Protein AF-A0A7S2MY24-F1 (afdb_monomer_lite)

pLDDT: mean 79.0, std 20.92, range [30.66, 97.56]

Structure (mmCIF, N/CA/C/O backbone):
data_AF-A0A7S2MY24-F1
#
_entry.id   AF-A0A7S2MY24-F1
#
loop_
_atom_site.group_PDB
_atom_site.id
_atom_site.type_symbol
_atom_site.label_atom_id
_atom_site.label_alt_id
_atom_site.label_comp_id
_atom_site.label_asym_id
_atom_site.label_entity_id
_atom_site.label_seq_id
_atom_site.pdbx_PDB_ins_code
_atom_site.Cartn_x
_atom_site.Cartn_y
_atom_site.Cartn_z
_atom_site.occupancy
_atom_site.B_iso_or_equiv
_atom_site.auth_seq_id
_atom_site.auth_comp_id
_atom_site.auth_asym_id
_atom_site.auth_atom_id
_atom_site.pdbx_PDB_model_num
ATOM 1 N N . ASP A 1 1 ? -17.894 11.233 17.826 1.00 49.41 1 ASP A N 1
ATOM 2 C CA . ASP A 1 1 ? -18.821 12.346 17.514 1.00 49.41 1 ASP A CA 1
ATOM 3 C C . ASP A 1 1 ? -18.743 12.898 16.092 1.00 49.41 1 ASP A C 1
ATOM 5 O O . ASP A 1 1 ? -19.560 12.481 15.284 1.00 49.41 1 ASP A O 1
ATOM 9 N N . MET A 1 2 ? -17.804 13.779 15.707 1.00 48.22 2 MET A N 1
ATOM 10 C CA . MET A 1 2 ? -17.877 14.458 14.388 1.00 48.22 2 MET A CA 1
ATOM 11 C C . MET A 1 2 ? -17.743 13.508 13.177 1.00 48.22 2 MET A C 1
ATOM 13 O O . MET A 1 2 ? -18.411 13.689 12.165 1.00 48.22 2 MET A O 1
ATOM 17 N N . ILE A 1 3 ? -16.9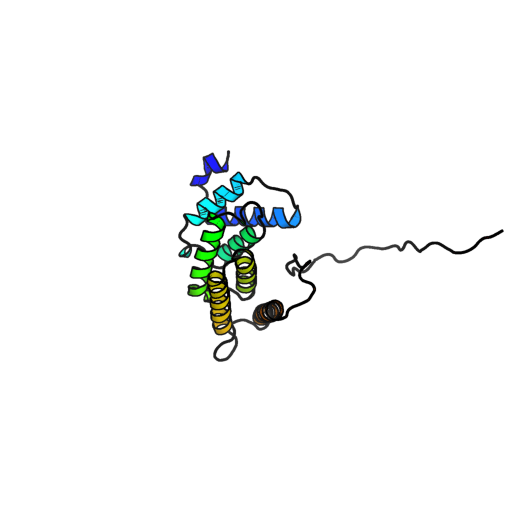27 12.456 13.273 1.00 53.59 3 ILE A N 1
ATOM 18 C CA . ILE A 1 3 ? -16.775 11.454 12.198 1.00 53.59 3 ILE A CA 1
ATOM 19 C C . ILE A 1 3 ? -17.884 10.396 12.236 1.00 53.59 3 ILE A C 1
ATOM 21 O O . ILE A 1 3 ? -18.221 9.839 11.204 1.00 53.59 3 ILE A O 1
ATOM 25 N N . GLU A 1 4 ? -18.538 10.164 13.369 1.00 53.12 4 GLU A N 1
ATOM 26 C CA . GLU A 1 4 ? -19.739 9.313 13.399 1.00 53.12 4 GLU A CA 1
ATOM 27 C C . GLU A 1 4 ? -20.951 10.062 12.829 1.00 53.12 4 GLU A C 1
ATOM 29 O O . GLU A 1 4 ? -21.737 9.483 12.085 1.00 53.12 4 GLU A O 1
ATOM 34 N N . GLN A 1 5 ? -21.059 11.371 13.089 1.00 55.62 5 GLN A N 1
ATOM 35 C CA . GLN A 1 5 ? -22.124 12.221 12.548 1.00 55.62 5 GLN A CA 1
ATOM 36 C C . GLN A 1 5 ? -21.925 12.576 11.069 1.00 55.62 5 GLN A C 1
ATOM 38 O O . GLN A 1 5 ? -22.882 12.516 10.303 1.00 55.62 5 GLN A O 1
ATOM 43 N N . TYR A 1 6 ? -20.701 12.900 10.635 1.00 61.88 6 TYR A N 1
ATOM 44 C CA . TYR A 1 6 ? -20.406 13.349 9.261 1.00 61.88 6 TYR A CA 1
ATOM 45 C C . TYR A 1 6 ? -19.577 12.343 8.445 1.00 61.88 6 TYR A C 1
ATOM 47 O O . TYR A 1 6 ? -19.213 12.612 7.301 1.00 61.88 6 TYR A O 1
ATOM 55 N N . GLY A 1 7 ? -19.328 11.148 8.989 1.00 57.94 7 GLY A N 1
ATOM 56 C CA . GLY A 1 7 ? -18.550 10.052 8.385 1.00 57.94 7 GLY A CA 1
ATOM 57 C C . GLY A 1 7 ? -18.939 9.706 6.955 1.00 57.94 7 GLY A C 1
ATOM 58 O O . GLY A 1 7 ? -18.096 9.417 6.108 1.00 57.94 7 GLY A O 1
ATOM 59 N N . HIS A 1 8 ? -20.238 9.785 6.678 1.00 63.31 8 HIS A N 1
ATOM 60 C CA . HIS A 1 8 ? -20.830 9.495 5.379 1.00 63.31 8 HIS A CA 1
ATOM 61 C C . HIS A 1 8 ? -20.408 10.486 4.277 1.00 63.31 8 HIS A C 1
ATOM 63 O O . HIS A 1 8 ? -20.464 10.126 3.103 1.00 63.31 8 HIS A O 1
ATOM 69 N N . GLN A 1 9 ? -19.949 11.690 4.639 1.00 68.94 9 GLN A N 1
ATOM 70 C CA . GLN A 1 9 ? -19.498 12.732 3.704 1.00 68.94 9 GLN A CA 1
ATOM 71 C C . GLN A 1 9 ? -18.009 12.612 3.355 1.00 68.94 9 GLN A C 1
ATOM 73 O O . GLN A 1 9 ? -17.547 13.181 2.363 1.00 68.94 9 GLN A O 1
ATOM 78 N N . PHE A 1 10 ? -17.239 11.841 4.127 1.00 74.56 10 PHE A N 1
ATOM 79 C CA . PHE A 1 10 ? -15.831 11.623 3.830 1.00 74.56 10 PHE A CA 1
ATOM 80 C C . PHE A 1 10 ? -15.682 10.639 2.668 1.00 74.56 10 PHE A C 1
ATOM 82 O O . PHE A 1 10 ? -15.808 9.421 2.809 1.00 74.56 10 PHE A O 1
ATOM 89 N N . GLY A 1 11 ? -15.392 11.188 1.488 1.00 84.38 11 GLY A N 1
ATOM 90 C CA . GLY A 1 11 ? -14.910 10.401 0.355 1.00 84.38 11 GLY A CA 1
ATOM 91 C C . GLY A 1 11 ? -13.596 9.670 0.667 1.00 84.38 11 GLY A C 1
ATOM 92 O O . GLY A 1 11 ? -12.831 10.096 1.533 1.00 84.38 11 GLY A O 1
ATOM 93 N N . LYS A 1 12 ? -13.310 8.602 -0.090 1.00 90.81 12 LYS A N 1
ATOM 94 C CA . LYS A 1 12 ? -12.108 7.749 0.025 1.00 90.81 12 LYS A CA 1
ATOM 95 C C . LYS A 1 12 ? -10.821 8.543 0.278 1.00 90.81 12 LYS A C 1
ATOM 97 O O . LYS A 1 12 ? -10.087 8.233 1.209 1.00 90.81 12 LYS A O 1
ATOM 102 N N . LYS A 1 13 ? -10.574 9.591 -0.519 1.00 90.75 13 LYS A N 1
ATOM 103 C CA . LYS A 1 13 ? -9.369 10.429 -0.403 1.00 90.75 13 LYS A CA 1
ATOM 104 C C . LYS A 1 13 ? -9.200 11.008 0.999 1.00 90.75 13 LYS A C 1
ATOM 106 O O . LYS A 1 13 ? -8.111 10.937 1.550 1.00 90.75 13 LYS A O 1
ATOM 111 N N . HIS A 1 14 ? -10.276 11.516 1.598 1.00 90.56 14 HIS A N 1
ATOM 112 C CA . HIS A 1 14 ? -10.221 12.055 2.953 1.00 90.56 14 HIS A CA 1
ATOM 113 C C . HIS A 1 14 ? -9.893 10.969 3.975 1.00 90.56 14 HIS A C 1
ATOM 115 O O . HIS A 1 14 ? -9.075 11.201 4.855 1.00 90.56 14 HIS A O 1
ATOM 121 N N . VAL A 1 15 ? -10.480 9.777 3.835 1.00 91.50 15 VAL A N 1
ATOM 122 C CA . VAL A 1 15 ? -10.216 8.647 4.737 1.00 91.50 15 VAL A CA 1
ATOM 123 C C . VAL A 1 15 ? -8.743 8.236 4.671 1.00 91.50 15 VAL A C 1
ATOM 125 O O . VAL A 1 15 ? -8.098 8.125 5.711 1.00 91.50 15 VAL A O 1
ATOM 128 N N . VAL A 1 16 ? -8.184 8.103 3.462 1.00 93.31 16 VAL A N 1
ATOM 129 C CA . VAL A 1 16 ? -6.755 7.810 3.254 1.00 93.31 16 VAL A CA 1
ATOM 130 C C . VAL A 1 16 ? -5.876 8.904 3.860 1.00 93.31 16 VAL A C 1
ATOM 132 O O . VAL A 1 16 ? -4.917 8.600 4.566 1.00 93.31 16 VAL A O 1
ATOM 135 N N . THR A 1 17 ? -6.201 10.178 3.620 1.00 93.00 17 THR A N 1
ATOM 136 C CA . THR A 1 17 ? -5.442 11.304 4.175 1.00 93.00 17 THR A CA 1
ATOM 137 C C . THR A 1 17 ? -5.467 11.299 5.698 1.00 93.00 17 THR A C 1
ATOM 139 O O . THR A 1 17 ? -4.407 11.407 6.303 1.00 93.00 17 THR A O 1
ATOM 142 N N . VAL A 1 18 ? -6.636 11.148 6.325 1.00 91.44 18 VAL A N 1
ATOM 143 C CA . VAL A 1 18 ? -6.753 11.136 7.790 1.00 91.44 18 VAL A CA 1
ATOM 144 C C . VAL A 1 18 ? -5.976 9.961 8.376 1.00 91.44 18 VAL A C 1
ATOM 146 O O . VAL A 1 18 ? -5.199 10.165 9.303 1.00 91.44 18 VAL A O 1
ATOM 149 N N . LEU A 1 19 ? -6.110 8.759 7.807 1.00 91.62 19 LEU A N 1
ATOM 150 C CA . LEU A 1 19 ? -5.377 7.583 8.280 1.00 91.62 19 LEU A CA 1
ATOM 151 C C . LEU A 1 19 ? -3.855 7.782 8.177 1.00 91.62 19 LEU A C 1
ATOM 153 O O . LEU A 1 19 ? -3.122 7.483 9.117 1.00 91.62 19 LEU A O 1
ATOM 157 N N . TYR A 1 20 ? -3.382 8.356 7.069 1.00 93.12 20 TYR A N 1
ATOM 158 C CA . TYR A 1 20 ? -1.968 8.674 6.881 1.00 93.12 20 TYR A CA 1
ATOM 159 C C . TYR A 1 20 ? -1.463 9.723 7.884 1.00 93.12 20 TYR A C 1
ATOM 161 O O . TYR A 1 20 ? -0.401 9.545 8.477 1.00 93.12 20 TYR A O 1
ATOM 169 N N . GLN A 1 21 ? -2.232 10.790 8.126 1.00 91.25 21 GLN A N 1
ATOM 170 C CA . GLN A 1 21 ? -1.875 11.813 9.116 1.00 91.25 21 GLN A CA 1
ATOM 171 C C . GLN A 1 21 ? -1.843 11.246 10.539 1.00 91.25 21 GLN A C 1
ATOM 173 O O . GLN A 1 21 ? -0.924 11.554 11.293 1.00 91.25 21 GLN A O 1
ATOM 178 N N . LEU A 1 22 ? -2.782 10.362 10.894 1.00 90.00 22 LEU A N 1
ATOM 179 C CA . LEU A 1 22 ? -2.744 9.649 12.173 1.00 90.00 22 LEU A CA 1
ATOM 180 C C . LEU A 1 22 ? -1.463 8.816 12.310 1.00 90.00 22 LEU A C 1
ATOM 182 O O . LEU A 1 22 ? -0.814 8.872 13.354 1.00 90.00 22 LEU A O 1
ATOM 186 N N . GLY A 1 23 ? -1.059 8.107 11.250 1.00 89.19 23 GLY A N 1
ATOM 187 C CA . GLY A 1 23 ? 0.206 7.369 11.215 1.00 89.19 23 GLY A CA 1
ATOM 188 C C . GLY A 1 23 ? 1.427 8.271 11.435 1.00 89.19 23 GLY A C 1
ATOM 189 O O . GLY A 1 23 ? 2.292 7.943 12.248 1.00 89.19 23 GLY A O 1
ATOM 190 N N . LEU A 1 24 ? 1.471 9.444 10.789 1.00 89.38 24 LEU A N 1
ATOM 191 C CA . LEU A 1 24 ? 2.534 10.438 10.995 1.00 89.38 24 LEU A CA 1
ATOM 192 C C . LEU A 1 24 ? 2.566 10.933 12.446 1.00 89.38 24 LEU A C 1
ATOM 194 O O . LEU A 1 24 ? 3.619 10.907 13.083 1.00 89.38 24 LEU A O 1
ATOM 198 N N . CYS A 1 25 ? 1.418 11.322 13.003 1.00 87.75 25 CYS A N 1
ATOM 199 C CA . CYS A 1 25 ? 1.326 11.744 14.400 1.00 87.75 25 CYS A CA 1
ATOM 200 C C . CYS A 1 25 ? 1.805 10.642 15.356 1.00 87.75 25 CYS A C 1
ATOM 202 O O . CYS A 1 25 ? 2.546 10.926 16.298 1.00 87.75 25 CYS A O 1
ATOM 204 N 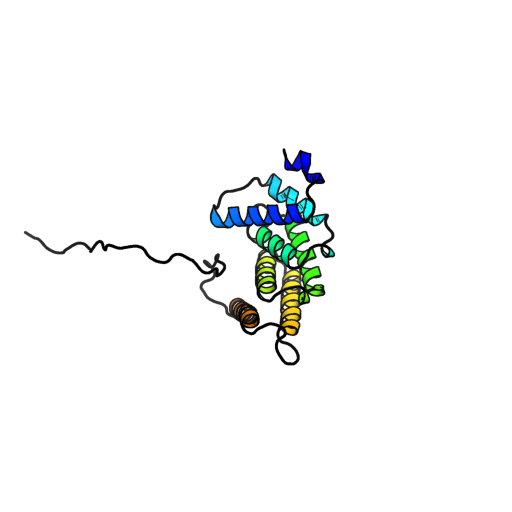N . ARG A 1 26 ? 1.440 9.378 15.105 1.00 84.62 26 ARG A N 1
ATOM 205 C CA . ARG A 1 26 ? 1.879 8.237 15.920 1.00 84.62 26 ARG A CA 1
ATOM 206 C C . ARG A 1 26 ? 3.395 8.052 15.863 1.00 84.62 26 ARG A C 1
ATOM 208 O O . ARG A 1 26 ? 4.011 7.857 16.910 1.00 84.62 26 ARG A O 1
ATOM 215 N N . GLN A 1 27 ? 3.993 8.158 14.676 1.00 83.19 27 GLN A N 1
ATOM 216 C CA . GLN A 1 27 ? 5.434 7.997 14.484 1.00 83.19 27 GLN A CA 1
ATOM 217 C C . GLN A 1 27 ? 6.251 9.081 15.206 1.00 83.19 27 GLN A C 1
ATOM 219 O O . GLN A 1 27 ? 7.260 8.759 15.833 1.00 83.19 27 GLN A O 1
ATOM 224 N N . TYR A 1 28 ? 5.830 10.348 15.126 1.00 80.88 28 TYR A N 1
ATOM 225 C CA . TYR A 1 28 ? 6.609 11.472 15.659 1.00 80.88 28 TYR A CA 1
ATOM 226 C C . TYR A 1 28 ? 6.274 11.827 17.110 1.00 80.88 28 TYR A C 1
ATOM 228 O O . TYR A 1 28 ? 7.176 12.141 17.883 1.00 80.88 28 TYR A O 1
ATOM 236 N N . GLU A 1 29 ? 5.002 11.766 17.510 1.00 76.44 29 GLU A N 1
ATOM 237 C CA . GLU A 1 29 ? 4.574 12.215 18.842 1.00 76.44 29 GLU A CA 1
ATOM 238 C C . GLU A 1 29 ? 4.419 11.070 19.852 1.00 76.44 29 GLU A C 1
ATOM 240 O O . GLU A 1 29 ? 4.272 11.334 21.045 1.00 76.44 29 GLU A O 1
ATOM 245 N N . ARG A 1 30 ? 4.413 9.801 19.405 1.00 69.00 30 ARG A N 1
ATOM 246 C CA . ARG A 1 30 ? 4.120 8.600 20.222 1.00 69.00 30 ARG A CA 1
ATOM 247 C C . ARG A 1 30 ? 2.827 8.687 21.049 1.00 69.00 30 ARG A C 1
ATOM 249 O O . ARG A 1 30 ? 2.609 7.891 21.963 1.00 69.00 30 ARG A O 1
ATOM 256 N N . ARG A 1 31 ? 1.935 9.631 20.742 1.00 63.19 31 ARG A N 1
ATOM 257 C CA . ARG A 1 31 ? 0.648 9.781 21.426 1.00 63.19 31 ARG A CA 1
ATOM 258 C C . ARG A 1 31 ? -0.320 8.715 20.939 1.00 63.19 31 ARG A C 1
ATOM 260 O O . ARG A 1 31 ? -0.349 8.384 19.754 1.00 63.19 31 ARG A O 1
ATOM 267 N N . ALA A 1 32 ? -1.070 8.121 21.862 1.00 60.34 32 ALA A N 1
ATOM 268 C CA . ALA A 1 32 ? -2.168 7.230 21.510 1.00 60.34 32 ALA A CA 1
ATOM 269 C C . ALA A 1 32 ? -3.350 8.091 21.059 1.00 60.34 32 ALA A C 1
ATOM 271 O O . ALA A 1 32 ? -3.810 8.952 21.808 1.00 60.34 32 ALA A O 1
ATOM 272 N N . MET A 1 33 ? -3.783 7.896 19.816 1.00 65.38 33 MET A N 1
ATOM 273 C CA . MET A 1 33 ? -4.987 8.518 19.272 1.00 65.38 33 MET A CA 1
ATOM 274 C C . MET A 1 33 ? -6.208 7.641 19.582 1.00 65.38 33 MET A C 1
ATOM 276 O O . MET A 1 33 ? -6.088 6.498 20.023 1.00 65.38 33 MET A O 1
ATOM 280 N N . HIS A 1 34 ? -7.403 8.193 19.381 1.00 69.56 34 HIS A N 1
ATOM 281 C CA . HIS A 1 34 ? -8.666 7.514 19.659 1.00 69.56 34 HIS A CA 1
ATOM 282 C C . HIS A 1 34 ? -8.829 6.235 18.816 1.00 69.56 34 HIS A C 1
ATOM 284 O O . HIS A 1 34 ? -9.142 6.309 17.630 1.00 69.56 34 HIS A O 1
ATOM 290 N N . GLN A 1 35 ? -8.695 5.063 19.445 1.00 75.44 35 GLN A N 1
ATOM 291 C CA . GLN A 1 35 ? -8.827 3.745 18.803 1.00 75.44 35 GLN A CA 1
ATOM 292 C C . GLN A 1 35 ? -10.142 3.563 18.022 1.00 75.44 35 GLN A C 1
ATOM 294 O O . GLN A 1 35 ? -10.162 2.920 16.969 1.00 75.44 35 GLN A O 1
ATOM 299 N N . SER A 1 36 ? -11.236 4.158 18.509 1.00 79.31 36 SER A N 1
ATOM 300 C CA . SER A 1 36 ? -12.541 4.128 17.838 1.00 79.31 36 SER A CA 1
ATOM 301 C C . SER A 1 36 ? -12.514 4.817 16.473 1.00 79.31 36 SER A C 1
ATOM 303 O O . SER A 1 36 ? -13.124 4.327 15.524 1.00 79.31 36 SER A O 1
ATOM 305 N N . LEU A 1 37 ? -11.763 5.915 16.343 1.00 84.00 37 LEU A N 1
ATOM 306 C CA . LEU A 1 37 ? -11.625 6.637 15.086 1.00 84.00 37 LEU A CA 1
ATOM 307 C C . LEU A 1 37 ? -10.811 5.829 14.074 1.00 84.00 37 LEU A C 1
ATOM 309 O O . LEU A 1 37 ? -11.264 5.641 12.946 1.00 84.00 37 LEU A O 1
ATOM 313 N N . THR A 1 38 ? -9.635 5.334 14.468 1.00 87.69 38 THR A N 1
ATOM 314 C CA . THR A 1 38 ? -8.774 4.561 13.564 1.00 87.69 38 THR A CA 1
ATOM 315 C C . THR A 1 38 ? -9.517 3.337 13.024 1.00 87.69 38 THR A C 1
ATOM 317 O O . THR A 1 38 ? -9.527 3.107 11.816 1.00 87.69 38 THR A O 1
ATOM 320 N N . SER A 1 39 ? -10.239 2.619 13.890 1.00 88.00 39 SER A N 1
ATOM 321 C CA . SER A 1 39 ? -11.049 1.458 13.496 1.00 88.00 39 SER A CA 1
ATOM 322 C C . SER A 1 39 ? -12.159 1.832 12.504 1.00 88.00 39 SER A C 1
ATOM 324 O O . SER A 1 39 ? -12.294 1.194 11.464 1.00 88.00 39 SER A O 1
ATOM 326 N N . ALA A 1 40 ? -12.898 2.920 12.754 1.00 87.69 40 ALA A N 1
ATOM 327 C CA . ALA A 1 40 ? -13.960 3.377 11.854 1.00 87.69 40 ALA A CA 1
ATOM 328 C C . ALA A 1 40 ? -13.441 3.774 10.457 1.00 87.69 40 ALA A C 1
ATOM 330 O O . ALA A 1 40 ? -14.120 3.553 9.450 1.00 87.69 40 ALA A O 1
ATOM 331 N N . LEU A 1 41 ? -12.235 4.348 10.374 1.00 89.75 41 LEU A N 1
ATOM 332 C CA . LEU A 1 41 ? -11.594 4.688 9.100 1.00 89.75 41 LEU A CA 1
ATOM 333 C C . LEU A 1 41 ? -11.203 3.429 8.315 1.00 89.75 41 LEU A C 1
ATOM 335 O O . LEU A 1 41 ? -11.444 3.364 7.109 1.00 89.75 41 LEU A O 1
ATOM 339 N N . VAL A 1 42 ? -10.653 2.418 8.993 1.00 91.44 42 VAL A N 1
ATOM 340 C CA . VAL A 1 42 ? -10.317 1.124 8.376 1.00 91.44 42 VAL A CA 1
ATOM 341 C C . VAL A 1 42 ? -11.578 0.420 7.880 1.00 91.44 42 VAL A C 1
ATOM 343 O O . VAL A 1 42 ? -11.637 0.027 6.717 1.00 91.44 42 VAL A O 1
ATOM 346 N N . ASP A 1 43 ? -12.627 0.354 8.700 1.00 89.69 43 ASP A N 1
ATOM 347 C CA . ASP A 1 43 ? -13.917 -0.234 8.323 1.00 89.69 43 ASP A CA 1
ATOM 348 C C . ASP A 1 43 ? -14.528 0.442 7.094 1.00 89.69 43 ASP A C 1
ATOM 350 O O . ASP A 1 43 ? -15.178 -0.200 6.263 1.00 89.69 43 ASP A O 1
ATOM 354 N N . ARG A 1 44 ? -14.324 1.756 6.959 1.00 88.50 44 ARG A N 1
ATOM 355 C CA . ARG A 1 44 ? -14.764 2.507 5.786 1.00 88.50 44 ARG A CA 1
ATOM 356 C C . ARG A 1 44 ? -13.961 2.132 4.542 1.00 88.50 44 ARG A C 1
ATOM 358 O O . ARG A 1 44 ? -14.574 1.970 3.490 1.00 88.50 44 ARG A O 1
ATOM 365 N N . LEU A 1 45 ? -12.641 1.969 4.655 1.00 90.69 45 LEU A N 1
ATOM 366 C CA . LEU A 1 45 ? -11.778 1.561 3.539 1.00 90.69 45 LEU A CA 1
ATOM 367 C C . LEU A 1 45 ? -12.039 0.125 3.086 1.00 90.69 45 LEU A C 1
ATOM 369 O O . LEU A 1 45 ? -12.044 -0.119 1.887 1.00 90.69 45 LEU A O 1
ATOM 373 N N . VAL A 1 46 ? -12.343 -0.796 4.004 1.00 91.50 46 VAL A N 1
ATOM 374 C CA . VAL A 1 46 ? -12.730 -2.180 3.664 1.00 91.50 46 VAL A CA 1
ATOM 375 C C . VAL A 1 46 ? -13.989 -2.227 2.789 1.00 91.50 46 VAL A C 1
ATOM 377 O O . VAL A 1 46 ? -14.185 -3.162 2.018 1.00 91.50 46 VAL A O 1
ATOM 380 N N . ARG A 1 47 ? -14.862 -1.216 2.884 1.00 89.44 47 ARG A N 1
ATOM 381 C CA . ARG A 1 47 ? -16.060 -1.098 2.036 1.00 89.44 47 ARG A CA 1
ATOM 382 C C . ARG A 1 47 ? -15.779 -0.451 0.678 1.00 89.44 47 ARG A C 1
ATOM 384 O O . ARG A 1 47 ? -16.656 -0.480 -0.183 1.00 89.44 47 ARG A O 1
ATOM 391 N N . CYS A 1 48 ? -14.613 0.162 0.486 1.00 88.25 48 CYS A N 1
ATOM 392 C CA . CYS A 1 48 ? -14.196 0.674 -0.814 1.00 88.25 48 CYS A CA 1
ATOM 393 C C . CYS A 1 48 ? -13.691 -0.484 -1.679 1.00 88.25 48 CYS A C 1
ATOM 395 O O . CYS A 1 48 ? -13.013 -1.384 -1.192 1.00 88.25 48 CYS A O 1
ATOM 397 N N . ALA A 1 49 ? -13.978 -0.450 -2.980 1.00 86.94 49 ALA A N 1
ATOM 398 C CA . ALA A 1 49 ? -13.378 -1.417 -3.885 1.00 86.94 49 ALA A CA 1
ATOM 399 C C . ALA A 1 49 ? -11.864 -1.148 -3.962 1.00 86.94 49 ALA A C 1
ATOM 401 O O . ALA A 1 49 ? -11.452 -0.055 -4.348 1.00 86.94 49 ALA A O 1
ATOM 402 N N . THR A 1 50 ? -11.025 -2.127 -3.618 1.00 90.12 50 THR A N 1
ATOM 403 C CA . THR A 1 50 ? -9.557 -1.961 -3.581 1.00 90.12 50 THR A CA 1
ATOM 404 C C . THR A 1 50 ? -8.958 -1.573 -4.932 1.00 90.12 50 THR A C 1
ATOM 406 O O . THR A 1 50 ? -7.993 -0.815 -4.981 1.00 90.12 50 THR A O 1
ATOM 409 N N . ARG A 1 51 ? -9.598 -1.970 -6.039 1.00 91.81 51 ARG A N 1
ATOM 410 C CA . ARG A 1 51 ? -9.274 -1.509 -7.403 1.00 91.81 51 ARG A CA 1
ATOM 411 C C . ARG A 1 51 ? -9.367 0.011 -7.595 1.00 91.81 51 ARG A C 1
ATOM 413 O O . ARG A 1 51 ? -8.747 0.557 -8.496 1.00 91.81 51 ARG A O 1
ATOM 420 N N . GLU A 1 52 ? -10.175 0.694 -6.785 1.00 92.75 52 GLU A N 1
ATOM 421 C CA . GLU A 1 52 ? -10.343 2.149 -6.846 1.00 92.75 52 GLU A CA 1
ATOM 422 C C . GLU A 1 52 ? -9.272 2.878 -6.035 1.00 92.75 52 GLU A C 1
ATOM 424 O O . GLU A 1 52 ? -9.162 4.098 -6.150 1.00 92.75 52 GLU A O 1
ATOM 429 N N . ILE A 1 53 ? -8.501 2.167 -5.209 1.00 94.56 53 ILE A N 1
ATOM 430 C CA . ILE A 1 53 ? -7.384 2.709 -4.437 1.00 94.56 53 ILE A CA 1
ATOM 431 C C . ILE A 1 53 ? -6.152 2.730 -5.353 1.00 94.56 53 ILE A C 1
ATOM 433 O O . ILE A 1 53 ? -5.775 1.703 -5.927 1.00 94.56 53 ILE A O 1
ATOM 437 N N . SER A 1 54 ? -5.556 3.912 -5.532 1.00 96.38 54 SER A N 1
ATOM 438 C CA . SER A 1 54 ? -4.348 4.071 -6.354 1.00 96.38 54 SER A CA 1
ATOM 439 C C . SER A 1 54 ? -3.116 3.488 -5.659 1.00 96.38 54 SER A C 1
ATOM 441 O O . SER A 1 54 ? -3.112 3.334 -4.437 1.00 96.38 54 SER A O 1
ATOM 443 N N . ALA A 1 55 ? -2.037 3.229 -6.405 1.00 96.12 55 ALA A N 1
ATOM 444 C CA . ALA A 1 55 ? -0.762 2.779 -5.833 1.00 96.12 55 ALA A CA 1
ATOM 445 C C . ALA A 1 55 ? -0.251 3.686 -4.692 1.00 96.12 55 ALA A C 1
ATOM 447 O O . ALA A 1 55 ? 0.179 3.206 -3.638 1.00 96.12 55 ALA A O 1
ATOM 448 N N . GLU A 1 56 ? -0.359 5.008 -4.858 1.00 96.19 56 GLU A N 1
ATOM 449 C CA . GLU A 1 56 ? 0.035 5.980 -3.834 1.00 96.19 56 GLU A CA 1
ATOM 450 C C . GLU A 1 56 ? -0.845 5.884 -2.577 1.00 96.19 56 GLU A C 1
ATOM 452 O O . GLU A 1 56 ? -0.335 5.876 -1.455 1.00 96.19 56 GLU A O 1
ATOM 457 N N . GLU A 1 57 ? -2.167 5.801 -2.750 1.00 96.94 57 GLU A N 1
ATOM 458 C CA . GLU A 1 57 ? -3.109 5.663 -1.637 1.00 96.94 57 GLU A CA 1
ATOM 459 C C . GLU A 1 57 ? -2.893 4.335 -0.900 1.00 96.94 57 GLU A C 1
ATOM 461 O O . GLU A 1 57 ? -2.823 4.326 0.327 1.00 96.94 57 GLU A O 1
ATOM 466 N N . ALA A 1 58 ? -2.716 3.234 -1.634 1.00 97.12 58 ALA A N 1
ATOM 467 C CA . ALA A 1 58 ? -2.481 1.907 -1.077 1.00 97.12 58 ALA A CA 1
ATOM 468 C C . ALA A 1 58 ? -1.190 1.864 -0.249 1.00 97.12 58 ALA A C 1
ATOM 470 O O . ALA A 1 58 ? -1.193 1.354 0.870 1.00 97.12 58 ALA A O 1
ATOM 471 N N . THR A 1 59 ? -0.116 2.483 -0.753 1.00 96.75 59 THR A N 1
ATOM 472 C CA . THR A 1 59 ? 1.160 2.609 -0.032 1.00 96.75 59 THR A CA 1
ATOM 473 C C . THR A 1 59 ? 0.979 3.364 1.287 1.00 96.75 59 THR A C 1
ATOM 475 O O . THR A 1 59 ? 1.441 2.902 2.329 1.00 96.75 59 THR A O 1
ATOM 478 N N . LYS A 1 60 ? 0.258 4.495 1.277 1.00 96.31 60 LYS A N 1
ATOM 479 C CA . LYS A 1 60 ? -0.020 5.286 2.492 1.00 96.31 60 LYS A CA 1
ATOM 480 C C . LYS A 1 60 ? -0.879 4.528 3.501 1.00 96.31 60 LYS A C 1
ATOM 482 O O . LYS A 1 60 ? -0.606 4.605 4.697 1.00 96.31 60 LYS A O 1
ATOM 487 N N . VAL A 1 61 ? -1.902 3.811 3.030 1.00 96.12 61 VAL A N 1
ATOM 488 C CA . VAL A 1 61 ? -2.795 3.011 3.881 1.00 96.12 61 VAL A CA 1
ATOM 489 C C . VAL A 1 61 ? -2.017 1.888 4.558 1.00 96.12 61 VAL A C 1
ATOM 491 O O . VAL A 1 61 ? -2.028 1.818 5.783 1.00 96.12 61 VAL A O 1
ATOM 494 N N . LEU A 1 62 ? -1.294 1.058 3.801 1.00 95.75 62 LEU A N 1
ATOM 495 C CA . LEU A 1 62 ? -0.495 -0.040 4.360 1.00 95.75 62 LEU A CA 1
ATOM 496 C C . LEU A 1 62 ? 0.575 0.461 5.328 1.00 95.75 62 LEU A C 1
ATOM 498 O O . LEU A 1 62 ? 0.764 -0.116 6.398 1.00 95.75 62 LEU A O 1
ATOM 502 N N . TRP A 1 63 ? 1.239 1.564 4.987 1.00 95.44 63 TRP A N 1
ATOM 503 C CA . TRP A 1 63 ? 2.192 2.202 5.884 1.00 95.44 63 TRP A CA 1
ATOM 504 C C . TRP A 1 63 ? 1.549 2.628 7.205 1.00 95.44 63 TRP A C 1
ATOM 506 O O . TRP A 1 63 ? 2.084 2.315 8.268 1.00 95.44 63 TRP A O 1
ATOM 516 N N . ALA A 1 64 ? 0.382 3.276 7.150 1.00 94.25 64 ALA A N 1
ATOM 517 C CA . ALA A 1 64 ? -0.327 3.711 8.345 1.00 94.25 64 ALA A CA 1
ATOM 518 C C . ALA A 1 64 ? -0.773 2.513 9.196 1.00 94.25 64 ALA A C 1
ATOM 520 O O . ALA A 1 64 ? -0.536 2.508 10.400 1.00 94.25 64 ALA A O 1
ATOM 521 N N . LEU A 1 65 ? -1.327 1.463 8.581 1.00 93.50 65 LEU A N 1
ATOM 522 C CA . LEU A 1 65 ? -1.702 0.227 9.280 1.00 93.50 65 LEU A CA 1
ATOM 523 C C . LEU A 1 65 ? -0.504 -0.444 9.968 1.00 93.50 65 LEU A C 1
ATOM 525 O O . LEU A 1 65 ? -0.636 -0.961 11.073 1.00 93.50 65 LEU A O 1
ATOM 529 N N . GLY A 1 66 ? 0.677 -0.403 9.346 1.00 90.25 66 GLY A N 1
ATOM 530 C CA . GLY A 1 66 ? 1.908 -0.949 9.920 1.00 90.25 66 GLY A CA 1
ATOM 531 C C . GLY A 1 66 ? 2.465 -0.161 11.116 1.00 90.25 66 GLY A C 1
ATOM 532 O O . GLY A 1 66 ? 3.351 -0.670 11.802 1.00 90.25 66 GLY A O 1
ATOM 533 N N . ILE A 1 67 ? 1.981 1.063 11.360 1.00 89.81 67 ILE A N 1
ATOM 534 C CA . ILE A 1 67 ? 2.419 1.950 12.456 1.00 89.81 67 ILE A CA 1
ATOM 535 C C . ILE A 1 67 ? 1.353 2.083 13.547 1.00 89.81 67 ILE A C 1
ATOM 537 O O . ILE A 1 67 ? 1.687 2.201 14.726 1.00 89.81 67 ILE A O 1
ATOM 541 N N . LEU A 1 68 ? 0.078 2.092 13.164 1.00 89.69 68 LEU A N 1
ATOM 542 C CA . LEU A 1 68 ? -1.055 2.264 14.066 1.00 89.69 68 LEU A CA 1
ATOM 543 C C . LEU A 1 68 ? -1.336 0.949 14.803 1.00 89.69 68 LEU A C 1
ATOM 545 O O . LEU A 1 68 ? -2.150 0.126 14.381 1.00 89.69 68 LEU A O 1
ATOM 549 N N . GLU A 1 69 ? -0.621 0.751 15.912 1.00 85.19 69 GLU A N 1
ATOM 550 C CA . GLU A 1 69 ? -0.706 -0.430 16.781 1.00 85.19 69 GLU A CA 1
ATOM 551 C C . GLU A 1 69 ? -2.148 -0.781 17.166 1.00 85.19 69 GLU A C 1
ATOM 553 O O . GLU A 1 69 ? -2.484 -1.957 17.267 1.00 85.19 69 GLU A O 1
ATOM 558 N N . GLU A 1 70 ? -3.021 0.218 17.317 1.00 84.12 70 GLU A N 1
ATOM 559 C CA . GLU A 1 70 ? -4.408 0.016 17.727 1.00 84.12 70 GLU A CA 1
ATOM 560 C C . GLU A 1 70 ? -5.280 -0.734 16.705 1.00 84.12 70 GLU A C 1
ATOM 562 O O . GLU A 1 70 ? -6.331 -1.258 17.081 1.00 84.12 70 GLU A O 1
ATOM 567 N N . VAL A 1 71 ? -4.866 -0.781 15.431 1.00 85.62 71 VAL A N 1
ATOM 568 C CA . VAL A 1 71 ? -5.574 -1.500 14.356 1.00 85.62 71 VAL A CA 1
ATOM 569 C C . VAL A 1 71 ? -4.768 -2.646 13.755 1.00 85.62 71 VAL A C 1
ATOM 571 O O . VAL A 1 71 ? -5.338 -3.444 13.010 1.00 85.62 71 VAL A O 1
ATOM 574 N N . ARG A 1 72 ? -3.480 -2.774 14.095 1.00 82.56 72 ARG A N 1
ATOM 575 C CA . ARG A 1 72 ? -2.558 -3.753 13.496 1.00 82.56 72 ARG A CA 1
ATOM 576 C C . ARG A 1 72 ? -3.045 -5.200 13.610 1.00 82.56 72 ARG A C 1
ATOM 578 O O . ARG A 1 72 ? -2.877 -5.966 12.670 1.00 82.56 72 ARG A O 1
ATOM 585 N N . ASP A 1 73 ? -3.656 -5.559 14.737 1.00 83.56 73 ASP A N 1
ATOM 586 C CA . ASP A 1 73 ? -4.149 -6.919 15.008 1.00 83.56 73 ASP A CA 1
ATOM 587 C C . ASP A 1 73 ? -5.648 -7.096 14.694 1.00 83.56 73 ASP A C 1
ATOM 589 O O . ASP A 1 73 ? -6.264 -8.091 15.076 1.00 83.56 73 ASP A O 1
ATOM 593 N N . THR A 1 74 ? -6.276 -6.131 14.012 1.00 89.25 74 THR A N 1
ATOM 594 C CA . THR A 1 74 ? -7.702 -6.223 13.669 1.00 89.25 74 THR A CA 1
ATOM 595 C C . THR A 1 74 ? -7.918 -7.014 12.381 1.00 89.25 74 THR A C 1
ATOM 597 O O . THR A 1 74 ? -7.211 -6.830 11.389 1.00 89.25 74 THR A O 1
ATOM 600 N N . ALA A 1 75 ? -8.963 -7.848 12.355 1.00 90.81 75 ALA A N 1
ATOM 601 C CA . ALA A 1 75 ? -9.316 -8.643 11.175 1.00 90.81 75 ALA A CA 1
ATOM 602 C C . ALA A 1 75 ? -9.586 -7.777 9.930 1.00 90.81 75 ALA A C 1
ATOM 604 O O . ALA A 1 75 ? -9.264 -8.178 8.815 1.00 90.81 75 ALA A O 1
ATOM 605 N N . ASN A 1 76 ? -10.138 -6.573 10.115 1.00 92.12 76 ASN A N 1
ATOM 606 C CA . ASN A 1 76 ? -10.427 -5.646 9.021 1.00 92.12 76 ASN A CA 1
ATOM 607 C C . ASN A 1 76 ? -9.158 -5.009 8.443 1.00 92.12 76 ASN A C 1
ATOM 609 O O . ASN A 1 76 ? -9.045 -4.914 7.223 1.00 92.12 76 ASN A O 1
ATOM 613 N N . ALA A 1 77 ? -8.189 -4.621 9.282 1.00 92.19 77 ALA A N 1
ATOM 614 C CA . ALA A 1 77 ? -6.896 -4.133 8.798 1.00 92.19 77 ALA A CA 1
ATOM 615 C C . ALA A 1 77 ? -6.129 -5.233 8.063 1.00 92.19 77 ALA A C 1
ATOM 617 O O . ALA A 1 77 ? -5.577 -4.982 6.994 1.00 92.19 77 ALA A O 1
ATOM 618 N N . HIS A 1 78 ? -6.152 -6.451 8.608 1.00 92.94 78 HIS A N 1
ATOM 619 C CA . HIS A 1 78 ? -5.536 -7.610 7.982 1.00 92.94 78 HIS A CA 1
ATOM 620 C C . HIS A 1 78 ? -6.156 -7.910 6.611 1.00 92.94 78 HIS A C 1
ATOM 622 O O . HIS A 1 78 ? -5.457 -7.927 5.603 1.00 92.94 78 HIS A O 1
ATOM 628 N N . LYS A 1 79 ? -7.487 -8.036 6.548 1.00 93.50 79 LYS A N 1
ATOM 629 C CA . LYS A 1 79 ? -8.215 -8.240 5.292 1.00 93.50 79 LYS A CA 1
ATOM 630 C C . LYS A 1 79 ? -7.892 -7.154 4.265 1.00 93.50 79 LYS A C 1
ATOM 632 O O . LYS A 1 79 ? -7.593 -7.469 3.120 1.00 93.50 79 LYS A O 1
ATOM 637 N N . LEU A 1 80 ? -7.911 -5.884 4.676 1.00 94.94 80 LEU A N 1
ATOM 638 C CA . LEU A 1 80 ? -7.574 -4.770 3.791 1.00 94.94 80 LEU A CA 1
ATOM 639 C C . LEU A 1 80 ? -6.134 -4.870 3.268 1.00 94.94 80 LEU A C 1
ATOM 641 O O . LEU A 1 80 ? -5.898 -4.575 2.101 1.00 94.94 80 LEU A O 1
ATOM 645 N N . ALA A 1 81 ? -5.177 -5.282 4.104 1.00 95.38 81 ALA A N 1
ATOM 646 C CA . ALA A 1 81 ? -3.787 -5.469 3.697 1.00 95.38 81 ALA A CA 1
ATOM 647 C C . ALA A 1 81 ? -3.646 -6.569 2.632 1.00 95.38 81 ALA A C 1
ATOM 649 O O . ALA A 1 81 ? -2.975 -6.341 1.624 1.00 95.38 81 ALA A O 1
ATOM 650 N N . ILE A 1 82 ? -4.327 -7.706 2.812 1.00 95.62 82 ILE A N 1
ATOM 651 C CA . ILE A 1 82 ? -4.361 -8.796 1.826 1.00 95.62 82 ILE A CA 1
ATOM 652 C C . ILE A 1 82 ? -5.016 -8.333 0.522 1.00 95.62 82 ILE A C 1
ATOM 654 O O . ILE A 1 82 ? -4.395 -8.437 -0.535 1.00 95.62 82 ILE A O 1
ATOM 658 N N . ASP A 1 83 ? -6.208 -7.728 0.587 1.00 95.94 83 ASP A N 1
ATOM 659 C CA . ASP A 1 83 ? -6.937 -7.258 -0.599 1.00 95.94 83 ASP A CA 1
ATOM 660 C C . ASP A 1 83 ? -6.120 -6.211 -1.393 1.00 95.94 83 ASP A C 1
ATOM 662 O O . ASP A 1 83 ? -6.149 -6.179 -2.628 1.00 95.94 83 ASP A O 1
ATOM 666 N N . LEU A 1 84 ? -5.367 -5.344 -0.702 1.00 96.81 84 LEU A N 1
ATOM 667 C CA . LEU A 1 84 ? -4.443 -4.394 -1.332 1.00 96.81 84 LEU A CA 1
ATOM 668 C C . LEU A 1 84 ? -3.225 -5.093 -1.947 1.00 96.81 84 LEU A C 1
ATOM 670 O O . LEU A 1 84 ? -2.800 -4.707 -3.037 1.00 96.81 84 LEU A O 1
ATOM 674 N N . GLY A 1 85 ? -2.665 -6.101 -1.276 1.00 96.38 85 GLY A N 1
ATOM 675 C CA . GLY A 1 85 ? -1.550 -6.899 -1.786 1.00 96.38 85 GLY A CA 1
ATOM 676 C C . GLY A 1 85 ? -1.917 -7.655 -3.063 1.00 96.38 85 GLY A C 1
ATOM 677 O O . GLY A 1 85 ? -1.182 -7.601 -4.051 1.00 96.38 85 GLY A O 1
ATOM 678 N N . GLU A 1 86 ? -3.091 -8.286 -3.097 1.00 96.50 86 GLU A N 1
ATOM 679 C CA . GLU A 1 86 ? -3.595 -8.962 -4.295 1.00 96.50 86 GLU A CA 1
ATOM 680 C C . GLU A 1 86 ? -3.764 -8.005 -5.479 1.00 96.50 86 GLU A C 1
ATOM 682 O O . GLU A 1 86 ? -3.430 -8.346 -6.617 1.00 96.50 86 GLU A O 1
ATOM 687 N N . GLU A 1 87 ? -4.269 -6.795 -5.230 1.00 96.88 87 GLU A N 1
ATOM 688 C CA . GLU A 1 87 ? -4.390 -5.767 -6.262 1.00 96.88 87 GLU A CA 1
ATOM 689 C C . GLU A 1 87 ? -3.028 -5.236 -6.718 1.00 96.88 87 GLU A C 1
ATOM 691 O O . GLU A 1 87 ? -2.807 -5.077 -7.922 1.00 96.88 87 GLU A O 1
ATOM 696 N N . ALA A 1 88 ? -2.081 -5.030 -5.800 1.00 96.69 88 ALA A N 1
ATOM 697 C CA . ALA A 1 88 ? -0.717 -4.632 -6.139 1.00 96.69 88 ALA A CA 1
ATOM 698 C C . ALA A 1 88 ? -0.006 -5.693 -6.994 1.00 96.69 88 ALA A C 1
ATOM 700 O O . ALA A 1 88 ? 0.691 -5.347 -7.946 1.00 96.69 88 ALA A O 1
ATOM 701 N N . ALA A 1 89 ? -0.254 -6.984 -6.749 1.00 96.38 89 ALA A N 1
ATOM 702 C CA . ALA A 1 89 ? 0.290 -8.070 -7.565 1.00 96.38 89 ALA A CA 1
ATOM 703 C C . ALA A 1 89 ? -0.209 -8.050 -9.024 1.00 96.38 89 ALA A C 1
ATOM 705 O O . ALA A 1 89 ? 0.467 -8.590 -9.902 1.00 96.38 89 ALA A O 1
ATOM 706 N N . LYS A 1 90 ? -1.370 -7.433 -9.295 1.00 96.75 90 LYS A N 1
ATOM 707 C CA . LYS A 1 90 ? -1.941 -7.248 -10.645 1.00 96.75 90 LYS A CA 1
ATOM 708 C C . LYS A 1 90 ? -1.515 -5.916 -11.271 1.00 96.75 90 LYS A C 1
ATOM 710 O O . LYS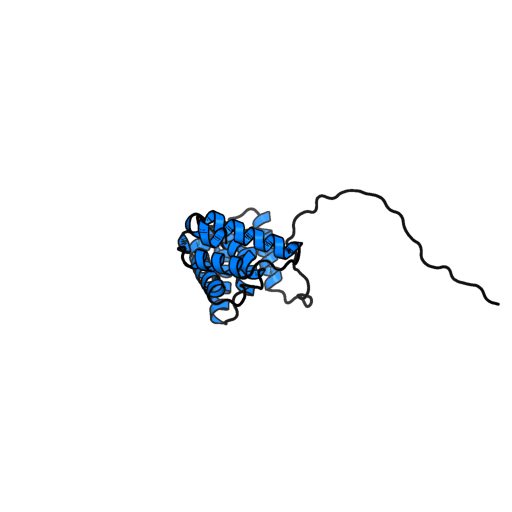 A 1 90 ? -1.329 -5.830 -12.483 1.00 96.75 90 LYS A O 1
ATOM 715 N N . ARG A 1 91 ? -1.377 -4.874 -10.447 1.00 96.06 91 ARG A N 1
ATOM 716 C CA . ARG A 1 91 ? -1.171 -3.474 -10.858 1.00 96.06 91 ARG A CA 1
ATOM 717 C C . ARG A 1 91 ? 0.205 -2.933 -10.461 1.00 96.06 91 ARG A C 1
ATOM 719 O O . ARG A 1 91 ? 0.382 -1.733 -10.290 1.00 96.06 91 ARG A O 1
ATOM 726 N N . TYR A 1 92 ? 1.206 -3.808 -10.359 1.00 95.12 92 TYR A N 1
ATOM 727 C CA . TYR A 1 92 ? 2.573 -3.470 -9.931 1.00 95.12 92 TYR A CA 1
ATOM 728 C C . TYR A 1 92 ? 3.227 -2.365 -10.776 1.00 95.12 92 TYR A C 1
ATOM 730 O O . TYR A 1 92 ? 4.085 -1.639 -10.286 1.00 95.12 92 TYR A O 1
ATOM 738 N N . HIS A 1 93 ? 2.806 -2.203 -12.031 1.00 94.81 93 HIS A N 1
ATOM 739 C CA . HIS A 1 93 ? 3.309 -1.176 -12.941 1.00 94.81 93 HIS A CA 1
ATOM 740 C C . HIS A 1 93 ? 2.865 0.252 -12.575 1.00 94.81 93 HIS A C 1
ATOM 742 O O . HIS A 1 93 ? 3.448 1.204 -13.087 1.00 94.81 93 HIS A O 1
ATOM 748 N N . GLU A 1 94 ? 1.858 0.412 -11.706 1.00 96.25 94 GLU A N 1
ATOM 749 C CA . GLU A 1 94 ? 1.421 1.716 -11.183 1.00 96.25 94 GLU A CA 1
ATOM 750 C C . GLU A 1 94 ? 2.350 2.265 -10.086 1.00 96.25 94 GLU A C 1
ATOM 752 O O . GLU A 1 94 ? 2.242 3.434 -9.717 1.00 96.25 94 GLU A O 1
ATOM 757 N N . PHE A 1 95 ? 3.241 1.432 -9.541 1.00 97.19 95 PHE A N 1
ATOM 758 C CA . PHE A 1 95 ? 4.113 1.796 -8.430 1.00 97.19 95 PHE A CA 1
ATOM 759 C C . PHE A 1 95 ? 5.462 2.309 -8.934 1.00 97.19 95 PHE A C 1
ATOM 761 O O . PHE A 1 95 ? 6.065 1.735 -9.843 1.00 97.19 95 PHE A O 1
ATOM 768 N N . SER A 1 96 ? 5.984 3.346 -8.282 1.00 96.06 96 SER A N 1
ATOM 769 C CA . SER A 1 96 ? 7.414 3.646 -8.349 1.00 96.06 96 SER A CA 1
ATOM 770 C C . SER A 1 96 ? 8.219 2.688 -7.456 1.00 96.06 96 SER A C 1
ATOM 772 O O . SER A 1 96 ? 7.676 2.126 -6.499 1.00 96.06 96 SER A O 1
ATOM 774 N N . PRO A 1 97 ? 9.532 2.531 -7.690 1.00 95.56 97 PRO A N 1
ATOM 775 C CA . PRO A 1 97 ? 10.435 1.770 -6.828 1.00 95.56 97 PRO A CA 1
ATOM 776 C C . PRO A 1 97 ? 10.340 2.104 -5.336 1.00 95.56 97 PRO A C 1
ATOM 778 O O . PRO A 1 97 ? 10.270 1.201 -4.504 1.00 95.56 97 PRO A O 1
ATOM 781 N N . ALA A 1 98 ? 10.277 3.392 -4.989 1.00 95.00 98 ALA A N 1
ATOM 782 C CA . ALA A 1 98 ? 10.148 3.830 -3.599 1.00 95.00 98 ALA A CA 1
ATOM 783 C C . ALA A 1 98 ? 8.784 3.453 -2.997 1.00 95.00 98 ALA A C 1
ATOM 785 O O . ALA A 1 98 ? 8.712 3.022 -1.843 1.00 95.00 98 ALA A O 1
ATOM 786 N N . GLN A 1 99 ? 7.707 3.581 -3.781 1.00 96.62 99 GLN A N 1
ATOM 787 C CA . GLN A 1 99 ? 6.372 3.167 -3.352 1.00 96.62 99 GLN A CA 1
ATOM 788 C C . GLN A 1 99 ? 6.318 1.658 -3.128 1.00 96.62 99 GLN A C 1
ATOM 790 O O . GLN A 1 99 ? 5.850 1.231 -2.078 1.00 96.62 99 GLN A O 1
ATOM 795 N N . MET A 1 100 ? 6.848 0.857 -4.058 1.00 97.56 100 MET A N 1
ATOM 796 C CA . MET A 1 100 ? 6.848 -0.599 -3.924 1.00 97.56 100 MET A CA 1
ATOM 797 C C . MET A 1 100 ? 7.691 -1.068 -2.733 1.00 97.56 100 MET A C 1
ATOM 799 O O . MET A 1 100 ? 7.234 -1.907 -1.963 1.00 97.56 100 MET A O 1
ATOM 803 N N . ALA A 1 101 ? 8.879 -0.496 -2.517 1.00 95.25 101 ALA A N 1
ATOM 804 C CA . ALA A 1 101 ? 9.705 -0.821 -1.352 1.00 95.25 101 ALA A CA 1
ATOM 805 C C . ALA A 1 101 ? 8.963 -0.543 -0.032 1.00 95.25 101 ALA A C 1
ATOM 807 O O . ALA A 1 101 ? 8.910 -1.400 0.854 1.00 95.25 101 ALA A O 1
ATOM 808 N N . SER A 1 102 ? 8.321 0.627 0.083 1.00 95.00 102 SER A N 1
ATOM 809 C CA . SER A 1 102 ? 7.495 0.951 1.251 1.00 95.00 102 SER A CA 1
ATOM 810 C C . SER A 1 102 ? 6.297 0.010 1.378 1.00 95.00 102 SER A C 1
ATOM 812 O O . SER A 1 102 ? 5.981 -0.421 2.483 1.00 95.00 102 SER A O 1
ATOM 814 N N . PHE A 1 103 ? 5.631 -0.308 0.269 1.00 96.62 103 PHE A N 1
ATOM 815 C CA . PHE A 1 103 ? 4.460 -1.176 0.239 1.00 96.62 103 PHE A CA 1
ATOM 816 C C . PHE A 1 103 ? 4.802 -2.584 0.729 1.00 96.62 103 PHE A C 1
ATOM 818 O O . PHE A 1 103 ? 4.177 -3.068 1.668 1.00 96.62 103 PHE A O 1
ATOM 825 N N . VAL A 1 104 ? 5.830 -3.211 0.150 1.00 95.50 104 VAL A N 1
ATOM 826 C CA . VAL A 1 104 ? 6.285 -4.562 0.507 1.00 95.50 104 VAL A CA 1
ATOM 827 C C . VAL A 1 104 ? 6.773 -4.600 1.956 1.00 95.50 104 VAL A C 1
ATOM 829 O O . VAL A 1 104 ? 6.389 -5.498 2.699 1.00 95.50 104 VAL A O 1
ATOM 832 N N . SER A 1 105 ? 7.541 -3.595 2.398 1.00 93.75 105 SER A N 1
ATOM 833 C CA . SER A 1 105 ? 7.995 -3.482 3.793 1.00 93.75 105 SER A CA 1
ATOM 834 C C . SER A 1 105 ? 6.844 -3.347 4.796 1.00 93.75 105 SER A C 1
ATOM 836 O O . SER A 1 105 ? 6.937 -3.819 5.930 1.00 93.75 105 SER A O 1
ATOM 838 N N . SER A 1 106 ? 5.775 -2.640 4.434 1.00 94.44 106 SER A N 1
ATOM 839 C CA . SER A 1 106 ? 4.601 -2.491 5.294 1.00 94.44 106 SER A CA 1
ATOM 840 C C . SER A 1 106 ? 3.722 -3.736 5.274 1.00 94.44 106 SER A C 1
ATOM 842 O O . SER A 1 106 ? 3.264 -4.157 6.334 1.00 94.44 106 SER A O 1
ATOM 844 N N . LEU A 1 107 ? 3.536 -4.352 4.104 1.00 94.25 107 LEU A N 1
ATOM 845 C CA . LEU A 1 107 ? 2.780 -5.590 3.955 1.00 94.25 107 LEU A CA 1
ATOM 846 C C . LEU A 1 107 ? 3.427 -6.723 4.757 1.00 94.25 107 LEU A C 1
ATOM 848 O O . LEU A 1 107 ? 2.734 -7.342 5.555 1.00 94.25 107 LEU A O 1
ATOM 852 N N . SER A 1 108 ? 4.750 -6.903 4.662 1.00 91.62 108 SER A N 1
ATOM 853 C CA . SER A 1 108 ? 5.492 -7.937 5.405 1.00 91.62 108 SER A CA 1
ATOM 854 C C . SER A 1 108 ? 5.399 -7.806 6.932 1.00 91.62 108 SER A C 1
ATOM 856 O O . SER A 1 108 ? 5.619 -8.769 7.656 1.00 91.62 108 SER A O 1
ATOM 858 N N . ARG A 1 109 ? 5.063 -6.618 7.454 1.00 89.12 109 ARG A N 1
ATOM 859 C CA . ARG A 1 109 ? 4.832 -6.387 8.894 1.00 89.12 109 ARG A CA 1
ATOM 860 C C . ARG A 1 109 ? 3.412 -6.719 9.349 1.00 89.12 109 ARG A C 1
ATOM 862 O O . ARG A 1 109 ? 3.176 -6.806 10.563 1.00 89.12 109 ARG A O 1
ATOM 869 N N . LEU A 1 110 ? 2.475 -6.791 8.409 1.00 88.19 110 LEU A N 1
ATOM 870 C CA . LEU A 1 110 ? 1.047 -6.988 8.649 1.00 88.19 110 LEU A CA 1
ATOM 871 C C . LEU A 1 110 ? 0.626 -8.433 8.399 1.00 88.19 110 LEU A C 1
ATOM 873 O O . LEU A 1 110 ? -0.221 -8.932 9.134 1.00 88.19 110 LEU A O 1
ATOM 877 N N . VAL A 1 111 ? 1.255 -9.088 7.429 1.00 86.00 111 VAL A N 1
ATOM 878 C CA . VAL A 1 111 ? 1.085 -10.516 7.166 1.00 86.00 111 VAL A CA 1
ATOM 879 C C . VAL A 1 111 ? 1.904 -11.357 8.143 1.00 86.00 111 VAL A C 1
ATOM 881 O O . VAL A 1 111 ? 2.957 -10.927 8.621 1.00 86.00 111 VAL A O 1
ATOM 884 N N . ARG A 1 112 ? 1.384 -12.528 8.510 1.00 77.75 112 ARG A N 1
ATOM 885 C CA . ARG A 1 112 ? 1.986 -13.449 9.489 1.00 77.75 112 ARG A CA 1
ATOM 886 C C . ARG A 1 112 ? 1.905 -14.914 9.069 1.00 77.75 112 ARG A C 1
ATOM 888 O O . ARG A 1 112 ? 2.551 -15.739 9.718 1.00 77.75 112 ARG A O 1
ATOM 895 N N . ALA A 1 113 ? 1.097 -15.251 8.066 1.00 81.19 113 ALA A N 1
ATOM 896 C CA . ALA A 1 113 ? 0.887 -16.626 7.640 1.00 81.19 113 ALA A CA 1
ATOM 897 C C . ALA A 1 113 ? 1.741 -16.988 6.402 1.00 81.19 113 ALA A C 1
ATOM 899 O O . ALA A 1 113 ? 2.039 -16.119 5.584 1.00 81.19 113 ALA A O 1
ATOM 900 N N . PRO A 1 114 ? 2.147 -18.264 6.238 1.00 77.06 114 PRO A N 1
ATOM 901 C CA . PRO A 1 114 ? 3.024 -18.680 5.135 1.00 77.06 114 PRO A CA 1
ATOM 902 C C . PRO A 1 114 ? 2.455 -18.428 3.729 1.00 77.06 114 PRO A C 1
ATOM 904 O O . PRO A 1 114 ? 3.199 -18.130 2.803 1.00 77.06 114 PRO A O 1
ATOM 907 N N . ASP A 1 115 ? 1.140 -18.540 3.559 1.00 77.75 115 ASP A N 1
ATOM 908 C CA . ASP A 1 115 ? 0.428 -18.224 2.315 1.00 77.75 115 ASP A CA 1
ATOM 909 C C . ASP A 1 115 ? 0.472 -16.725 1.982 1.00 77.75 115 ASP A C 1
ATOM 911 O O . ASP A 1 115 ? 0.485 -16.322 0.819 1.00 77.75 115 ASP A O 1
ATOM 915 N N . GLU A 1 116 ? 0.566 -15.879 3.000 1.00 85.00 116 GLU A N 1
ATOM 916 C CA . GLU A 1 116 ? 0.697 -14.437 2.836 1.00 85.00 116 GLU A CA 1
ATOM 917 C C . GLU A 1 116 ? 2.146 -14.037 2.498 1.00 85.00 116 GLU A C 1
ATOM 919 O O . GLU A 1 116 ? 2.367 -13.074 1.757 1.00 85.00 116 GLU A O 1
ATOM 924 N N . ASP A 1 117 ? 3.139 -14.814 2.944 1.00 87.06 117 ASP A N 1
ATOM 925 C CA . ASP A 1 117 ? 4.532 -14.672 2.498 1.00 87.06 117 ASP A CA 1
ATOM 926 C C . ASP A 1 117 ? 4.668 -14.959 0.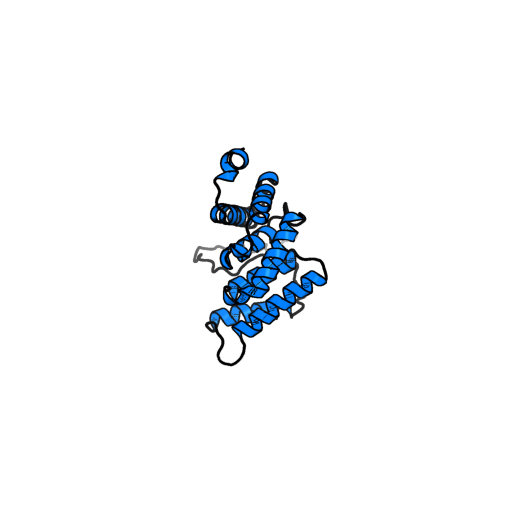992 1.00 87.06 117 ASP A C 1
ATOM 928 O O . ASP A 1 117 ? 5.422 -14.271 0.294 1.00 87.06 117 ASP A O 1
ATOM 932 N N . GLU A 1 118 ? 3.893 -15.907 0.447 1.00 92.31 118 GLU A N 1
ATOM 933 C CA . GLU A 1 118 ? 3.835 -16.146 -1.003 1.00 92.31 118 GLU A CA 1
ATOM 934 C C . GLU A 1 118 ? 3.313 -14.918 -1.761 1.00 92.31 118 GLU A C 1
ATOM 936 O O . GLU A 1 118 ? 3.805 -14.603 -2.850 1.00 92.31 118 GLU A O 1
ATOM 941 N N . LEU A 1 119 ? 2.356 -14.179 -1.187 1.00 94.19 119 LEU A N 1
ATOM 942 C CA . LEU A 1 119 ? 1.856 -12.932 -1.768 1.00 94.19 119 LEU A CA 1
ATOM 943 C C . LEU A 1 119 ? 2.950 -11.856 -1.800 1.00 94.19 119 LEU A C 1
ATOM 945 O O . LEU A 1 119 ? 3.152 -11.216 -2.836 1.00 94.19 119 LEU A O 1
ATOM 949 N N . VAL A 1 120 ? 3.692 -11.684 -0.702 1.00 94.12 120 VAL A N 1
ATOM 950 C CA . VAL A 1 120 ? 4.831 -10.752 -0.625 1.00 94.12 120 VAL A CA 1
ATOM 951 C C . VAL A 1 120 ? 5.907 -11.122 -1.651 1.00 94.12 120 VAL A C 1
ATOM 953 O O . VAL A 1 120 ? 6.391 -10.250 -2.384 1.00 94.12 120 VAL A O 1
ATOM 956 N N . ALA A 1 121 ? 6.243 -12.411 -1.756 1.00 93.00 121 ALA A N 1
ATOM 957 C CA . ALA A 1 121 ? 7.202 -12.919 -2.731 1.00 93.00 121 ALA A CA 1
ATOM 958 C C . ALA A 1 121 ? 6.734 -12.641 -4.166 1.00 93.00 121 ALA A C 1
ATOM 960 O O . ALA A 1 121 ? 7.475 -12.059 -4.956 1.00 93.00 121 ALA A O 1
ATOM 961 N N . LYS A 1 122 ? 5.474 -12.956 -4.483 1.00 95.38 122 LYS A N 1
ATOM 962 C CA . LYS A 1 122 ? 4.873 -12.725 -5.802 1.00 95.38 122 LYS A CA 1
ATOM 963 C C . LYS A 1 122 ? 4.922 -11.256 -6.220 1.00 95.38 122 LYS A C 1
ATOM 965 O O . LYS A 1 122 ? 5.291 -10.960 -7.355 1.00 95.38 122 LYS A O 1
ATOM 970 N N . ILE A 1 123 ? 4.567 -10.331 -5.326 1.00 95.69 123 ILE A N 1
ATOM 971 C CA . ILE A 1 123 ? 4.630 -8.886 -5.602 1.00 95.69 123 ILE A CA 1
ATOM 972 C C . ILE A 1 123 ? 6.076 -8.465 -5.878 1.00 95.69 123 ILE A C 1
ATOM 974 O O . ILE A 1 123 ? 6.345 -7.777 -6.865 1.00 95.69 123 ILE A O 1
ATOM 978 N N . THR A 1 124 ? 7.007 -8.916 -5.035 1.00 94.81 124 THR A N 1
ATOM 979 C CA . THR A 1 124 ? 8.435 -8.591 -5.143 1.00 94.81 124 THR A CA 1
ATOM 980 C C . THR A 1 124 ? 9.034 -9.103 -6.453 1.00 94.81 124 THR A C 1
ATOM 982 O O . THR A 1 124 ? 9.755 -8.361 -7.124 1.00 94.81 124 THR A O 1
ATOM 985 N N . THR A 1 125 ? 8.706 -10.332 -6.860 1.00 94.38 125 THR A N 1
ATOM 986 C CA . THR A 1 125 ? 9.136 -10.920 -8.137 1.00 94.38 125 THR A CA 1
ATOM 987 C C . THR A 1 125 ? 8.546 -10.160 -9.320 1.00 94.38 125 THR A C 1
ATOM 989 O O . THR A 1 125 ? 9.306 -9.648 -10.137 1.00 94.38 125 THR A O 1
ATOM 992 N N . ASN A 1 126 ? 7.219 -9.983 -9.369 1.00 94.94 126 ASN 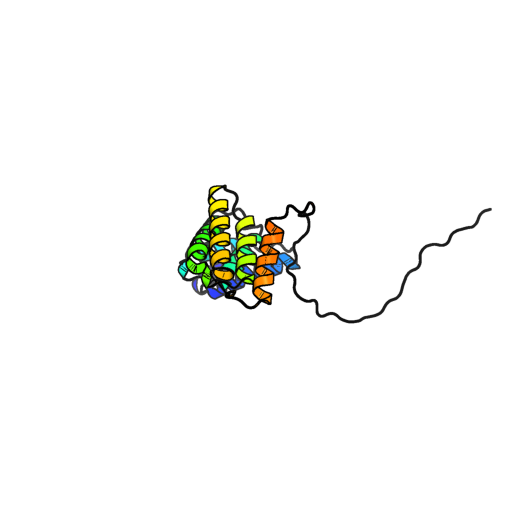A N 1
ATOM 993 C CA . ASN A 1 126 ? 6.551 -9.283 -10.471 1.00 94.94 126 ASN A CA 1
ATOM 994 C C . ASN A 1 126 ? 7.101 -7.865 -10.669 1.00 94.94 126 ASN A C 1
ATOM 996 O O . ASN A 1 126 ? 7.333 -7.431 -11.799 1.00 94.94 126 ASN A O 1
ATOM 1000 N N . PHE A 1 127 ? 7.319 -7.132 -9.573 1.00 95.69 127 PHE A N 1
ATOM 1001 C CA . PHE A 1 127 ? 7.867 -5.785 -9.652 1.00 95.69 127 PHE A CA 1
ATOM 1002 C C . PHE A 1 127 ? 9.350 -5.773 -10.029 1.00 95.69 127 PHE A C 1
ATOM 1004 O O . PHE A 1 127 ? 9.762 -4.914 -10.803 1.00 95.69 127 PHE A O 1
ATOM 1011 N N . SER A 1 128 ? 10.151 -6.725 -9.541 1.00 94.00 128 SER A N 1
ATOM 1012 C CA . SER A 1 128 ? 11.562 -6.839 -9.936 1.00 94.00 128 SER A CA 1
ATOM 1013 C C . SER A 1 128 ? 11.700 -7.127 -11.425 1.00 94.00 128 SER A C 1
ATOM 1015 O O . SER A 1 128 ? 12.454 -6.435 -12.106 1.00 94.00 128 SER A O 1
ATOM 1017 N N . ASP A 1 129 ? 10.916 -8.069 -11.948 1.00 93.06 129 ASP A N 1
ATOM 1018 C CA . ASP A 1 129 ? 10.882 -8.388 -13.375 1.00 93.06 129 ASP A CA 1
ATOM 1019 C C . ASP A 1 129 ? 10.414 -7.185 -14.199 1.00 93.06 129 ASP A C 1
ATOM 1021 O O . ASP A 1 129 ? 10.942 -6.909 -15.274 1.00 93.06 129 ASP A O 1
ATOM 1025 N N . TYR A 1 130 ? 9.460 -6.409 -13.688 1.00 93.19 130 TYR A N 1
ATOM 1026 C CA . TYR A 1 130 ? 9.007 -5.186 -14.342 1.00 93.19 130 TYR A CA 1
ATOM 1027 C C . TYR A 1 130 ? 10.063 -4.073 -14.348 1.00 93.19 130 TYR A C 1
ATOM 1029 O O . TYR A 1 130 ? 10.278 -3.435 -15.381 1.00 93.19 130 TYR A O 1
ATOM 1037 N N . ALA A 1 131 ? 10.708 -3.823 -13.209 1.00 90.81 131 ALA A N 1
ATOM 1038 C CA . ALA A 1 131 ? 11.660 -2.732 -13.032 1.00 90.81 131 ALA A CA 1
ATOM 1039 C C . ALA A 1 131 ? 13.007 -3.012 -13.720 1.00 90.81 131 ALA A C 1
ATOM 1041 O O . ALA A 1 131 ? 13.619 -2.086 -14.263 1.00 90.81 131 ALA A O 1
ATOM 1042 N N . LEU A 1 132 ? 13.452 -4.276 -13.705 1.00 87.94 132 LEU A N 1
ATOM 1043 C CA . LEU A 1 132 ? 14.779 -4.715 -14.151 1.00 87.94 132 LEU A CA 1
ATOM 1044 C C . LEU A 1 132 ? 14.762 -5.521 -15.465 1.00 87.94 132 LEU A C 1
ATOM 1046 O O . LEU A 1 132 ? 15.814 -5.693 -16.078 1.00 87.94 132 LEU A O 1
ATOM 1050 N N . GLY A 1 133 ? 13.615 -6.059 -15.892 1.00 81.25 133 GLY A N 1
ATOM 1051 C CA . GLY A 1 133 ? 13.563 -7.126 -16.894 1.00 81.25 133 GLY A CA 1
ATOM 1052 C C . GLY A 1 133 ? 13.685 -6.706 -18.364 1.00 81.25 133 GLY A C 1
ATOM 1053 O O . GLY A 1 133 ? 13.100 -5.724 -18.821 1.00 81.25 133 GLY A O 1
ATOM 1054 N N . GLY A 1 134 ? 14.397 -7.554 -19.122 1.00 62.97 134 GLY A N 1
ATOM 1055 C CA . GLY A 1 134 ? 14.366 -7.672 -20.589 1.00 62.97 134 GLY A CA 1
ATOM 1056 C C . GLY A 1 134 ? 15.309 -6.769 -21.394 1.00 62.97 134 GLY A C 1
ATOM 1057 O O . GLY A 1 134 ? 15.415 -6.953 -22.606 1.00 62.97 134 GLY A O 1
ATOM 1058 N N . GLY A 1 135 ? 15.993 -5.810 -20.762 1.00 71.94 135 GLY A N 1
ATOM 1059 C CA . GLY A 1 135 ? 16.853 -4.844 -21.452 1.00 71.94 135 GLY A CA 1
ATOM 1060 C C . GLY A 1 135 ? 17.291 -3.684 -20.555 1.00 71.94 135 GLY A C 1
ATOM 1061 O O . GLY A 1 135 ? 17.835 -3.902 -19.477 1.00 71.94 135 GLY A O 1
ATOM 1062 N N . LEU A 1 136 ? 17.076 -2.444 -21.008 1.00 77.25 136 LEU A N 1
ATOM 1063 C CA . LEU A 1 136 ? 17.305 -1.241 -20.197 1.00 77.25 136 LEU A CA 1
ATOM 1064 C C . LEU A 1 136 ? 16.284 -1.164 -19.044 1.00 77.25 136 LEU A C 1
ATOM 1066 O O . LEU A 1 136 ? 15.100 -1.411 -19.288 1.00 77.25 136 LEU A O 1
ATOM 1070 N N . PRO A 1 137 ? 16.705 -0.783 -17.821 1.00 82.06 137 PRO A N 1
ATOM 1071 C CA . PRO A 1 137 ? 15.790 -0.590 -16.699 1.00 82.06 137 PRO A CA 1
ATOM 1072 C C . PRO A 1 137 ? 14.663 0.390 -17.034 1.00 82.06 137 PRO A C 1
ATOM 1074 O O . PRO A 1 137 ? 14.881 1.386 -17.728 1.00 82.06 137 PRO A O 1
ATOM 1077 N N . ARG A 1 138 ? 13.459 0.129 -16.512 1.00 88.56 138 ARG A N 1
ATOM 1078 C CA . ARG A 1 138 ? 12.283 0.980 -16.781 1.00 88.56 138 ARG A CA 1
ATOM 1079 C C . ARG A 1 138 ? 12.298 2.307 -16.038 1.00 88.56 138 ARG A C 1
ATOM 1081 O O . ARG A 1 138 ? 11.647 3.253 -16.474 1.00 88.56 138 ARG A O 1
ATOM 1088 N N . PHE A 1 139 ? 13.014 2.359 -14.924 1.00 91.44 139 PHE A N 1
ATOM 1089 C CA . PHE A 1 139 ? 13.108 3.542 -14.085 1.00 91.44 139 PHE A CA 1
ATOM 1090 C C . PHE A 1 139 ? 14.499 4.175 -14.187 1.00 91.44 139 PHE A C 1
ATOM 1092 O O . PHE A 1 139 ? 15.472 3.486 -14.516 1.00 91.44 139 PHE A O 1
ATOM 1099 N N . PRO A 1 140 ? 14.622 5.479 -13.883 1.00 91.31 140 PRO A N 1
ATOM 1100 C CA . PRO A 1 140 ? 15.914 6.139 -13.785 1.00 91.31 140 PRO A CA 1
ATOM 1101 C C . PRO A 1 140 ? 16.856 5.409 -12.812 1.00 91.31 140 PRO A C 1
ATOM 1103 O O . PRO A 1 140 ? 16.387 4.828 -11.828 1.00 91.31 140 PRO A O 1
ATOM 1106 N N . PRO A 1 141 ? 18.187 5.485 -13.012 1.00 90.69 141 PRO A N 1
ATOM 1107 C CA . PRO A 1 141 ? 19.154 4.789 -12.163 1.00 90.69 141 PRO A CA 1
ATOM 1108 C C . PRO A 1 141 ? 18.982 5.049 -10.660 1.00 90.69 141 PRO A C 1
ATOM 1110 O O . PRO A 1 141 ? 19.158 4.131 -9.867 1.00 90.69 141 PRO A O 1
ATOM 1113 N N . GLU A 1 142 ? 18.605 6.267 -10.261 1.00 91.06 142 GLU A N 1
ATOM 1114 C CA . GLU A 1 142 ? 18.384 6.615 -8.849 1.00 91.06 142 GLU A CA 1
ATOM 1115 C C . GLU A 1 142 ? 17.189 5.870 -8.227 1.00 91.06 142 GLU A C 1
ATOM 1117 O O . GLU A 1 142 ? 17.259 5.397 -7.090 1.00 91.06 142 GLU A O 1
ATOM 1122 N N . GLU A 1 143 ? 16.103 5.692 -8.980 1.00 90.69 143 GLU A N 1
ATOM 1123 C CA . GLU A 1 143 ? 14.940 4.938 -8.508 1.00 90.69 143 GLU A CA 1
ATOM 1124 C C . GLU A 1 143 ? 15.231 3.432 -8.481 1.00 90.69 143 GLU A C 1
ATOM 1126 O O . GLU A 1 143 ? 14.874 2.744 -7.524 1.00 90.69 143 GLU A O 1
ATOM 1131 N N . ILE A 1 144 ? 15.960 2.924 -9.481 1.00 92.00 144 ILE A N 1
ATOM 1132 C CA . ILE A 1 144 ? 16.420 1.529 -9.495 1.00 92.00 144 ILE A CA 1
ATOM 1133 C C . ILE A 1 144 ? 17.328 1.244 -8.298 1.00 92.00 144 ILE A C 1
ATOM 1135 O O . ILE A 1 144 ? 17.164 0.207 -7.657 1.00 92.00 144 ILE A O 1
ATOM 1139 N N . ARG A 1 145 ? 18.225 2.174 -7.936 1.00 92.31 145 ARG A N 1
ATOM 1140 C CA . ARG A 1 145 ? 19.052 2.045 -6.726 1.00 92.31 145 ARG A CA 1
ATOM 1141 C C . ARG A 1 145 ? 18.191 1.828 -5.490 1.00 92.31 145 ARG A C 1
ATOM 1143 O O . ARG A 1 145 ? 18.463 0.888 -4.756 1.00 92.31 145 ARG A O 1
ATOM 1150 N N . THR A 1 146 ? 17.117 2.601 -5.317 1.00 92.81 146 THR A N 1
ATOM 1151 C CA . THR A 1 146 ? 16.196 2.440 -4.176 1.00 92.81 146 THR A CA 1
ATOM 1152 C C . THR A 1 146 ? 15.629 1.020 -4.102 1.00 92.81 146 THR A C 1
ATOM 1154 O O . THR A 1 146 ? 1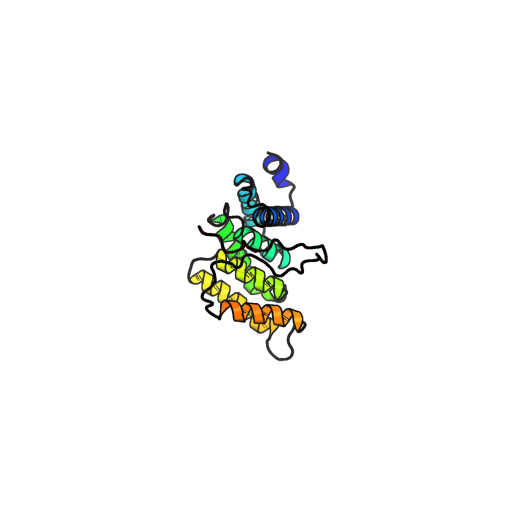5.666 0.404 -3.039 1.00 92.81 146 THR A O 1
ATOM 1157 N N . TRP A 1 147 ? 15.170 0.466 -5.231 1.00 93.62 147 TRP A N 1
ATOM 1158 C CA . TRP A 1 147 ? 14.670 -0.913 -5.269 1.00 93.62 147 TRP A CA 1
ATOM 1159 C C . TRP A 1 147 ? 15.762 -1.944 -4.969 1.00 93.62 147 TRP A C 1
ATOM 1161 O O . TRP A 1 147 ? 15.569 -2.832 -4.146 1.00 93.62 147 TRP A O 1
ATOM 1171 N N . THR A 1 148 ? 16.933 -1.817 -5.593 1.00 92.00 148 THR A N 1
ATOM 1172 C CA . THR A 1 148 ? 18.039 -2.768 -5.386 1.00 92.00 148 THR A CA 1
ATOM 1173 C C . THR A 1 148 ? 18.606 -2.726 -3.964 1.00 92.00 148 THR A C 1
ATOM 1175 O O . THR A 1 148 ? 18.938 -3.775 -3.411 1.00 92.00 148 THR A O 1
ATOM 1178 N N . SER A 1 149 ? 18.670 -1.544 -3.340 1.00 92.44 149 SER A N 1
ATOM 1179 C CA . SER A 1 149 ? 19.048 -1.386 -1.933 1.00 92.44 149 SER A CA 1
ATOM 1180 C C . SER A 1 149 ? 18.040 -2.075 -1.023 1.00 92.44 149 SER A C 1
ATOM 1182 O O . SER A 1 149 ? 18.445 -2.884 -0.195 1.00 92.44 149 SER A O 1
ATOM 1184 N N . PHE A 1 150 ? 16.741 -1.855 -1.251 1.00 92.69 150 PHE A N 1
ATOM 1185 C CA . PHE A 1 150 ? 15.685 -2.555 -0.522 1.00 92.69 150 PHE A CA 1
ATOM 1186 C C . PHE A 1 150 ? 15.820 -4.082 -0.644 1.00 92.69 150 PHE A C 1
ATOM 1188 O O . PHE A 1 150 ? 15.832 -4.775 0.370 1.00 92.69 150 PHE A O 1
ATOM 1195 N N . LEU A 1 151 ? 16.004 -4.613 -1.860 1.00 91.69 151 LEU A N 1
ATOM 1196 C CA . LEU A 1 151 ? 16.201 -6.053 -2.072 1.00 91.69 151 LEU A CA 1
ATOM 1197 C C . LEU A 1 151 ? 17.435 -6.592 -1.332 1.00 91.69 151 LEU A C 1
ATOM 1199 O O . LEU A 1 151 ? 17.397 -7.688 -0.774 1.00 91.69 151 LEU A O 1
ATOM 1203 N N . THR A 1 152 ? 18.525 -5.824 -1.296 1.00 89.94 152 THR A N 1
ATOM 1204 C CA . THR A 1 152 ? 19.753 -6.205 -0.579 1.00 89.94 152 THR A CA 1
ATOM 1205 C C . THR A 1 152 ? 19.527 -6.235 0.935 1.00 89.94 152 THR A C 1
ATOM 1207 O O . THR A 1 152 ? 19.989 -7.155 1.610 1.00 89.94 152 THR A O 1
ATOM 1210 N N . GLU A 1 153 ? 18.788 -5.260 1.469 1.00 87.44 153 GLU A N 1
ATOM 1211 C CA . GLU A 1 153 ? 18.464 -5.153 2.896 1.00 87.44 153 GLU A CA 1
ATOM 1212 C C . GLU A 1 153 ? 17.577 -6.301 3.383 1.00 87.44 153 GLU A C 1
ATOM 1214 O O . GLU A 1 153 ? 17.800 -6.816 4.477 1.00 87.44 153 GLU A O 1
ATOM 1219 N N . VAL A 1 154 ? 16.599 -6.733 2.581 1.00 83.94 154 VAL A N 1
ATOM 1220 C CA . VAL A 1 154 ? 15.705 -7.839 2.966 1.00 83.94 154 VAL A CA 1
ATOM 1221 C C . VAL A 1 154 ? 16.327 -9.223 2.757 1.00 83.94 154 VAL A C 1
ATOM 1223 O O . VAL A 1 154 ? 15.922 -10.172 3.421 1.00 83.94 154 VAL A O 1
ATOM 1226 N N . THR A 1 155 ? 17.311 -9.360 1.861 1.00 79.12 155 THR A N 1
ATOM 1227 C CA . THR A 1 155 ? 17.998 -10.642 1.597 1.00 79.12 155 THR A CA 1
ATOM 1228 C C . THR A 1 155 ? 19.203 -10.883 2.506 1.00 79.12 155 THR A C 1
ATOM 1230 O O . THR A 1 155 ? 19.610 -12.030 2.693 1.00 79.12 155 THR A O 1
ATOM 1233 N N . SER A 1 156 ? 19.771 -9.827 3.093 1.00 68.56 156 SER A N 1
ATOM 1234 C CA . SER A 1 156 ? 20.933 -9.923 3.979 1.00 68.56 156 SER A CA 1
ATOM 1235 C C . SER A 1 156 ? 20.486 -9.977 5.445 1.00 68.56 156 SER A C 1
ATOM 1237 O O . SER A 1 156 ? 20.008 -8.964 5.961 1.00 68.56 156 SER A O 1
ATOM 1239 N N . PRO A 1 157 ? 20.672 -11.097 6.171 1.00 50.09 157 PRO A N 1
ATOM 1240 C CA . PRO A 1 157 ? 20.378 -11.154 7.599 1.00 50.09 157 PRO A CA 1
ATOM 1241 C C . PRO A 1 157 ? 21.379 -10.276 8.363 1.00 50.09 157 PRO A C 1
ATOM 1243 O O . PRO A 1 157 ? 22.465 -10.712 8.741 1.00 50.09 157 PRO A O 1
ATOM 1246 N N . SER A 1 158 ? 21.038 -9.005 8.574 1.00 43.72 158 SER A N 1
ATOM 1247 C CA . SER A 1 158 ? 21.807 -8.119 9.449 1.00 43.72 158 SER A CA 1
ATOM 1248 C C . SER A 1 158 ? 21.490 -8.441 10.918 1.00 43.72 158 SER A C 1
ATOM 1250 O O . SER A 1 158 ? 20.315 -8.409 11.286 1.00 43.72 158 SER A O 1
ATOM 1252 N N . PRO A 1 159 ? 22.488 -8.655 11.802 1.00 44.00 159 PRO A N 1
ATOM 1253 C CA . PRO A 1 159 ? 22.275 -8.958 13.228 1.00 44.00 159 PRO A CA 1
ATOM 1254 C C . PRO A 1 159 ? 21.618 -7.838 14.064 1.00 44.00 159 PRO A C 1
ATOM 1256 O O . PRO A 1 159 ? 21.498 -7.980 15.275 1.00 44.00 159 PRO A O 1
ATOM 1259 N N . ASN A 1 160 ? 21.216 -6.717 13.453 1.00 37.47 160 ASN A N 1
ATOM 1260 C CA . ASN A 1 160 ? 20.893 -5.462 14.142 1.00 37.47 160 ASN A CA 1
ATOM 1261 C C . ASN A 1 160 ? 19.452 -4.946 13.941 1.00 37.47 160 ASN A C 1
ATOM 1263 O O . ASN A 1 160 ? 19.172 -3.787 14.252 1.00 37.47 160 ASN A O 1
ATOM 1267 N N . GLN A 1 161 ? 18.502 -5.764 13.473 1.00 41.03 161 GLN A N 1
ATOM 1268 C CA . GLN A 1 161 ? 17.100 -5.338 13.283 1.00 41.03 161 GLN A CA 1
ATOM 1269 C C . GLN A 1 161 ? 16.285 -5.208 14.593 1.00 41.03 161 GLN A C 1
ATOM 1271 O O . GLN A 1 161 ? 15.157 -5.678 14.694 1.00 41.03 161 GLN A O 1
ATOM 1276 N N . ALA A 1 162 ? 16.825 -4.514 15.597 1.00 37.75 162 ALA A N 1
ATOM 1277 C CA . ALA A 1 162 ? 16.036 -3.956 16.699 1.00 37.75 162 ALA A CA 1
ATOM 1278 C C . ALA A 1 162 ? 15.814 -2.434 16.570 1.00 37.75 162 ALA A C 1
ATOM 1280 O O . ALA A 1 162 ? 14.986 -1.883 17.291 1.00 37.75 162 ALA A O 1
ATOM 1281 N N . GLN A 1 163 ? 16.503 -1.725 15.666 1.00 38.22 163 GLN A N 1
ATOM 1282 C CA . GLN A 1 163 ? 16.394 -0.262 15.558 1.00 38.22 163 GLN A CA 1
ATOM 1283 C C . GLN A 1 163 ? 16.601 0.234 14.119 1.00 38.22 163 GLN A C 1
ATOM 1285 O O . GLN A 1 163 ? 17.689 0.658 13.752 1.00 38.22 163 GLN A O 1
ATOM 1290 N N . ALA A 1 164 ? 15.549 0.229 13.302 1.00 37.06 164 ALA A N 1
ATOM 1291 C CA . ALA A 1 164 ? 15.520 1.014 12.063 1.00 37.06 164 ALA A CA 1
ATOM 1292 C C . ALA A 1 164 ? 14.084 1.440 11.713 1.00 37.06 164 ALA A C 1
ATOM 1294 O O . ALA A 1 164 ? 13.543 1.123 10.660 1.00 37.06 164 ALA A O 1
ATOM 1295 N N . GLN A 1 165 ? 13.441 2.170 12.627 1.00 47.97 165 GLN A N 1
ATOM 1296 C CA . GLN A 1 165 ? 12.362 3.090 12.267 1.00 47.97 165 GLN A CA 1
ATOM 1297 C C . GLN A 1 165 ? 12.992 4.445 11.925 1.00 47.97 165 GLN A C 1
ATOM 1299 O O . GLN A 1 165 ? 13.170 5.270 12.813 1.00 47.97 165 GLN A O 1
ATOM 1304 N N . ALA A 1 166 ? 13.337 4.679 10.660 1.00 38.88 166 ALA A N 1
ATOM 1305 C CA . ALA A 1 166 ? 13.452 6.024 10.090 1.00 38.88 166 ALA A CA 1
ATOM 1306 C C . ALA A 1 166 ? 13.628 5.909 8.574 1.00 38.88 166 ALA A C 1
ATOM 1308 O O . ALA A 1 166 ? 14.628 5.385 8.094 1.00 38.88 166 ALA A O 1
ATOM 1309 N N . ALA A 1 167 ? 12.651 6.410 7.822 1.00 36.09 167 ALA A N 1
ATOM 1310 C CA . ALA A 1 167 ? 12.816 6.672 6.400 1.00 36.09 167 ALA A CA 1
ATOM 1311 C C . ALA A 1 167 ? 14.005 7.634 6.171 1.00 36.09 167 ALA A C 1
ATOM 1313 O O . ALA A 1 167 ? 14.196 8.550 6.980 1.00 36.09 167 ALA A O 1
ATOM 1314 N N . PRO A 1 168 ? 14.777 7.498 5.079 1.00 43.69 168 PRO A N 1
ATOM 1315 C CA . PRO A 1 168 ? 15.796 8.472 4.732 1.00 43.69 168 PRO A CA 1
ATOM 1316 C C . PRO A 1 168 ? 15.111 9.686 4.091 1.00 43.69 168 PRO A C 1
ATOM 1318 O O . PRO A 1 168 ? 14.793 9.677 2.906 1.00 43.69 168 PRO A O 1
ATOM 1321 N N . TYR A 1 169 ? 14.873 10.742 4.870 1.00 38.72 169 TYR A N 1
ATOM 1322 C CA . TYR A 1 169 ? 14.622 12.076 4.320 1.00 38.72 169 TYR A CA 1
ATOM 1323 C C . TYR A 1 169 ? 15.771 13.020 4.698 1.00 38.72 169 TYR A C 1
ATOM 1325 O O . TYR A 1 169 ? 16.284 12.951 5.819 1.00 38.72 169 TYR A O 1
ATOM 1333 N N . PRO A 1 170 ? 16.203 13.893 3.769 1.00 38.84 170 PRO A N 1
ATOM 1334 C CA . PRO A 1 170 ? 17.324 14.798 3.975 1.00 38.84 170 PRO A CA 1
ATOM 1335 C C . PRO A 1 170 ? 16.964 15.840 5.038 1.00 38.84 170 PRO A C 1
ATOM 1337 O O . PRO A 1 170 ? 15.996 16.583 4.898 1.00 38.84 170 PRO A O 1
ATOM 1340 N N . SER A 1 171 ? 17.756 15.892 6.107 1.00 33.72 171 SER A N 1
ATOM 1341 C CA . SER A 1 171 ? 17.640 16.898 7.163 1.00 33.72 171 SER A CA 1
ATOM 1342 C C . SER A 1 171 ? 18.147 18.256 6.657 1.00 33.72 171 SER A C 1
ATOM 1344 O O . SER A 1 171 ? 19.320 18.343 6.280 1.00 33.72 171 SER A O 1
ATOM 1346 N N . PRO A 1 172 ? 17.341 19.337 6.651 1.00 42.97 172 PRO A N 1
ATOM 1347 C CA . PRO A 1 172 ? 17.822 20.668 6.334 1.00 42.97 172 PRO A CA 1
ATOM 1348 C C . PRO A 1 172 ? 18.062 21.435 7.637 1.00 42.97 172 PRO A C 1
ATOM 1350 O O . PRO A 1 172 ? 17.319 22.351 7.964 1.00 42.97 172 PRO A O 1
ATOM 1353 N N . TYR A 1 173 ? 19.100 21.080 8.393 1.00 34.78 173 TYR A N 1
ATOM 1354 C CA . TYR A 1 173 ? 19.596 21.951 9.461 1.00 34.78 173 TYR A CA 1
ATOM 1355 C C . TYR A 1 173 ? 21.116 22.013 9.430 1.00 34.78 173 TYR A C 1
ATOM 1357 O O . TYR A 1 173 ? 21.833 21.200 10.008 1.00 34.78 173 TYR A O 1
ATOM 1365 N N . GLY A 1 174 ? 21.598 23.024 8.711 1.00 32.56 174 GLY A N 1
ATOM 1366 C CA . GLY A 1 174 ? 22.941 23.541 8.875 1.00 32.56 174 GLY A CA 1
ATOM 1367 C C . GLY A 1 174 ? 23.039 24.462 10.095 1.00 32.56 174 GLY A C 1
ATOM 1368 O O . GLY A 1 174 ? 22.111 25.203 10.399 1.00 32.56 174 GLY A O 1
ATOM 1369 N N . LYS A 1 175 ? 24.240 24.451 10.684 1.00 35.06 175 LYS A N 1
ATOM 1370 C CA . LYS A 1 175 ? 24.893 25.500 11.489 1.00 35.06 175 LYS A CA 1
ATOM 1371 C C . LYS A 1 175 ? 24.264 25.915 12.830 1.00 35.06 175 LYS A C 1
ATOM 1373 O O . LYS A 1 175 ? 23.284 26.646 12.877 1.00 35.06 175 LYS A O 1
ATOM 1378 N N . GLY A 1 176 ? 25.029 25.680 13.902 1.00 30.67 176 GLY A N 1
ATOM 1379 C CA . GLY A 1 176 ? 24.988 26.524 15.100 1.00 30.67 176 GLY A CA 1
ATOM 1380 C C . GLY A 1 176 ? 25.824 26.018 16.282 1.00 30.67 176 GLY A C 1
ATOM 1381 O O . GLY A 1 176 ? 25.337 25.188 17.027 1.00 30.67 176 GLY A O 1
ATOM 1382 N N . GLY A 1 177 ? 27.049 26.549 16.428 1.00 33.06 177 GLY A N 1
ATOM 1383 C CA . GLY A 1 177 ? 27.733 26.911 17.691 1.00 33.06 177 GLY A CA 1
ATOM 1384 C C . GLY A 1 177 ? 27.951 25.878 18.816 1.00 33.06 177 GLY A C 1
ATOM 1385 O O . GLY A 1 177 ? 27.000 25.380 19.396 1.00 33.06 177 GLY A O 1
ATOM 1386 N N . GLY A 1 178 ? 29.221 25.659 19.202 1.00 33.97 178 GLY A N 1
ATOM 1387 C CA . GLY A 1 178 ? 29.638 24.946 20.434 1.00 33.97 178 GLY A CA 1
ATOM 1388 C C . GLY A 1 178 ? 29.256 25.663 21.752 1.00 33.97 178 GLY A C 1
ATOM 1389 O O . GLY A 1 178 ? 28.481 26.617 21.688 1.00 33.97 178 GLY A O 1
ATOM 1390 N N . PRO A 1 179 ? 29.791 25.281 22.942 1.00 47.47 179 PRO A N 1
ATOM 1391 C CA . PRO A 1 179 ? 31.191 24.889 23.197 1.00 47.47 179 PRO A CA 1
ATOM 1392 C C . PRO A 1 179 ? 31.383 23.615 24.078 1.00 47.47 179 PRO A C 1
ATOM 1394 O O . PRO A 1 179 ? 30.404 23.020 24.528 1.00 47.47 179 PRO A O 1
ATOM 1397 N N . PRO A 1 180 ? 32.639 23.161 24.310 1.00 47.66 180 PRO A N 1
ATOM 1398 C CA . PRO A 1 180 ? 32.947 21.863 24.913 1.00 47.66 180 PRO A CA 1
ATOM 1399 C C . PRO A 1 180 ? 33.095 21.945 26.443 1.00 47.66 180 PRO A C 1
ATOM 1401 O O . PRO A 1 180 ? 33.835 22.781 26.956 1.00 47.66 180 PRO A O 1
ATOM 1404 N N . MET A 1 181 ? 32.446 21.042 27.182 1.00 45.03 181 MET A N 1
ATOM 1405 C CA . MET A 1 181 ? 32.719 20.820 28.609 1.00 45.03 181 MET A CA 1
ATOM 1406 C C . MET A 1 181 ? 33.740 19.686 28.747 1.00 45.03 181 MET A C 1
ATOM 1408 O O . MET A 1 181 ? 33.436 18.521 28.493 1.00 45.03 181 MET A O 1
ATOM 1412 N N . GLY A 1 182 ? 34.971 20.074 29.088 1.00 40.22 182 GLY A N 1
ATOM 1413 C CA . GLY A 1 182 ? 36.096 19.191 29.379 1.00 40.22 182 GLY A CA 1
ATOM 1414 C C . GLY A 1 182 ? 35.915 18.401 30.677 1.00 40.22 182 GLY A C 1
ATOM 1415 O O . GLY A 1 182 ? 35.226 18.832 31.600 1.00 40.22 182 GLY A O 1
ATOM 1416 N N . GLY A 1 183 ? 36.529 17.217 30.703 1.00 38.38 183 GLY A N 1
ATOM 1417 C CA . GLY A 1 183 ? 36.444 16.240 31.787 1.00 38.38 183 GLY A CA 1
ATOM 1418 C C . GLY A 1 183 ? 37.172 16.636 33.082 1.00 38.38 183 GLY A C 1
ATOM 1419 O O . GLY A 1 183 ? 37.911 17.622 33.115 1.00 38.38 183 GLY A O 1
ATOM 1420 N N . PRO A 1 184 ? 36.964 15.867 34.165 1.00 45.53 184 PRO A N 1
ATOM 1421 C CA . PRO A 1 184 ? 37.493 16.198 35.479 1.00 45.53 184 PRO A CA 1
ATOM 1422 C C . PRO A 1 184 ? 38.982 15.860 35.615 1.00 45.53 184 PRO A C 1
ATOM 1424 O O . PRO A 1 184 ? 39.452 14.797 35.206 1.00 45.53 184 PRO A O 1
ATOM 1427 N N . ALA A 1 185 ? 39.703 16.806 36.216 1.00 39.84 185 ALA A N 1
ATOM 1428 C CA . ALA A 1 185 ? 41.125 16.766 36.510 1.00 39.84 185 ALA A CA 1
ATOM 1429 C C . ALA A 1 185 ? 41.471 15.821 37.677 1.00 39.84 185 ALA A C 1
ATOM 1431 O O . ALA A 1 185 ? 40.732 15.687 38.651 1.00 39.84 185 ALA A O 1
ATOM 1432 N N . TYR A 1 186 ? 42.643 15.204 37.550 1.00 37.94 186 TYR A N 1
ATOM 1433 C CA . TYR A 1 186 ? 43.339 14.369 38.526 1.00 37.94 186 TYR A CA 1
ATOM 1434 C C . TYR A 1 186 ? 44.039 15.219 39.605 1.00 37.94 186 TYR A C 1
ATOM 1436 O O . TYR A 1 186 ? 44.648 16.234 39.275 1.00 37.94 186 TYR A O 1
ATOM 1444 N N . GLY A 1 187 ? 44.100 14.699 40.838 1.00 33.53 187 GLY A N 1
ATOM 1445 C CA . GLY A 1 187 ? 45.290 14.809 41.695 1.00 33.53 187 GLY A CA 1
ATOM 1446 C C . GLY A 1 187 ? 45.221 15.757 42.898 1.00 33.53 187 GLY A C 1
ATOM 1447 O O . GLY A 1 187 ? 45.222 16.973 42.742 1.00 33.53 187 GLY A O 1
ATOM 1448 N N . GLY A 1 188 ? 45.288 15.184 44.106 1.00 30.66 188 GLY A N 1
ATOM 1449 C CA . GLY A 1 188 ? 45.614 15.916 45.333 1.00 30.66 188 GLY A CA 1
ATOM 1450 C C . GLY A 1 188 ? 45.402 15.102 46.613 1.00 30.66 188 GLY A C 1
ATOM 1451 O O . GLY A 1 188 ? 44.309 15.084 47.164 1.00 30.66 188 GLY A O 1
ATOM 1452 N N . SER A 1 189 ? 46.459 14.449 47.090 1.00 38.03 189 SER A N 1
ATOM 1453 C CA . SER A 1 189 ? 46.660 14.008 48.482 1.00 38.03 189 SER A CA 1
ATOM 1454 C C . SER A 1 189 ? 48.069 14.453 48.895 1.00 38.03 189 SER A C 1
ATOM 1456 O O . SER A 1 189 ? 48.892 14.625 47.988 1.00 38.03 189 SER A O 1
ATOM 1458 N N . PRO A 1 190 ? 48.434 14.531 50.186 1.00 53.22 190 PRO A N 1
ATOM 1459 C CA . PRO A 1 190 ? 47.647 14.497 51.425 1.00 53.22 190 PRO A CA 1
ATOM 1460 C C . PRO A 1 190 ? 47.427 15.881 52.066 1.00 53.22 190 PRO A C 1
ATOM 1462 O O . PRO A 1 190 ? 48.171 16.831 51.736 1.00 53.22 190 PRO A O 1
#

Organism: NCBI:txid327968

Secondary structure (DSSP, 8-state):
-HHHHHGGG--HHHHHHHHHHHHHHHHHH-PPP-HHHHHHHHHHHHTS-GGGS-HHHHHHHHHHHHH-HHHHT-HHHHHHHHHHHHHHHHSGGG--HHHHHHHHHHHHHH--SHHHHHHHHHHHHHHHHHHH-SSS-SS-HHHHHHHHHHHHHHHS--TTTT-------------------PPPPP----

Radius of gyration: 21.47 Å; chains: 1; bounding box: 70×46×73 Å

Foldseek 3Di:
DCCVVCVVVDDPVNLLVVLLVVLVCCLPVVDQDDLVSNVSSLVVLLPDQLLVQALVSLLSLLSSLLRNPSCLPPPSSLVSLQSNLVVCLVVVVRDFLQSLLSSLVSSVSSDDDPVSVVSSVSNLVSNCCQQPNDDDGPDDPVSVCSNVVSVVVVVDPDPDPPDDPDDDDDDPDDDDDDDDDDDDDDDDDD

Sequence (190 aa):
DMIEQYGHQFGKKHVVTVLYQLGLCRQYERRAMHQSLTSALVDRLVRCATREISAEEATKVLWALGILEEVRDTANAHKLAIDLGEEAAKRYHEFSPAQMASFVSSLSRLVRAPDEDELVAKITTNFSDYALGGGLPRFPPEEIRTWTSFLTEVTSPSPNQAQAQAAPYPSPYGKGGGPPMGGPAYGGSP